Protein AF-A0A0G4NCY7-F1 (afdb_monomer)

Mean predicted aligned error: 18.64 Å

Nearest PDB structures (foldseek):
  8ro1-assembly1_D  TM=4.374E-01  e=5.650E-08  Caenorhabditis elegans

Structure (mmCIF, N/CA/C/O backbone):
data_AF-A0A0G4NCY7-F1
#
_entry.id   AF-A0A0G4NCY7-F1
#
loop_
_atom_site.group_PDB
_atom_site.id
_atom_site.type_symbol
_atom_site.label_atom_id
_atom_site.label_alt_id
_atom_site.label_comp_id
_atom_site.label_asym_id
_atom_site.label_entity_id
_atom_site.label_seq_id
_atom_site.pdbx_PDB_ins_code
_atom_site.Cartn_x
_atom_site.Cartn_y
_atom_site.Cartn_z
_atom_site.occupancy
_atom_site.B_iso_or_equiv
_atom_site.auth_seq_id
_atom_site.auth_comp_id
_atom_site.auth_asym_id
_atom_site.auth_atom_id
_atom_site.pdbx_PDB_model_num
ATOM 1 N N . ILE A 1 1 ? 15.755 -1.020 -15.394 1.00 84.94 1 ILE A N 1
ATOM 2 C CA . ILE A 1 1 ? 14.293 -1.275 -15.357 1.00 84.94 1 ILE A CA 1
ATOM 3 C C . ILE A 1 1 ? 13.673 -1.032 -16.730 1.00 84.94 1 ILE A C 1
ATOM 5 O O . ILE A 1 1 ? 13.324 -2.018 -17.354 1.00 84.94 1 ILE A O 1
ATOM 9 N N . SER A 1 2 ? 13.661 0.206 -17.251 1.00 87.94 2 SER A N 1
ATOM 10 C CA . SER A 1 2 ? 13.061 0.548 -18.562 1.00 87.94 2 SER A CA 1
ATOM 11 C C . SER A 1 2 ? 13.415 -0.425 -19.707 1.00 87.94 2 SER A C 1
ATOM 13 O O . SER A 1 2 ? 12.521 -1.043 -20.265 1.00 87.94 2 SER A O 1
ATOM 15 N N . ARG A 1 3 ? 14.706 -0.714 -19.947 1.00 93.12 3 ARG A N 1
ATOM 16 C CA . ARG A 1 3 ? 15.137 -1.706 -20.960 1.00 93.12 3 ARG A CA 1
ATOM 17 C C . ARG A 1 3 ? 14.508 -3.102 -20.807 1.00 93.12 3 ARG A C 1
ATOM 19 O O . ARG A 1 3 ? 14.164 -3.723 -21.804 1.00 93.12 3 ARG A O 1
ATOM 26 N N . LYS A 1 4 ? 14.370 -3.605 -19.573 1.00 92.00 4 LYS A N 1
ATOM 27 C CA . LYS A 1 4 ? 13.763 -4.925 -19.310 1.00 92.00 4 LYS A CA 1
ATOM 28 C C . LYS A 1 4 ? 12.248 -4.888 -19.504 1.00 92.00 4 LYS A C 1
ATOM 30 O O . LYS A 1 4 ? 11.690 -5.848 -20.013 1.00 92.00 4 LYS A O 1
ATOM 35 N N . VAL A 1 5 ? 11.615 -3.768 -19.148 1.00 88.38 5 VAL A N 1
ATOM 36 C CA . VAL A 1 5 ? 10.190 -3.536 -19.415 1.00 88.38 5 VAL A CA 1
ATOM 37 C C . VAL A 1 5 ? 9.935 -3.521 -20.920 1.00 88.38 5 VAL A C 1
ATOM 39 O O . VAL A 1 5 ? 9.034 -4.207 -21.359 1.00 88.38 5 VAL A O 1
ATOM 42 N N . SER A 1 6 ? 10.758 -2.852 -21.733 1.00 90.75 6 SER A N 1
ATOM 43 C CA . SER A 1 6 ? 10.609 -2.910 -23.196 1.00 90.75 6 SER A CA 1
ATOM 44 C C . SER A 1 6 ? 10.775 -4.332 -23.746 1.00 90.75 6 SER A C 1
ATOM 46 O O . SER A 1 6 ? 9.959 -4.774 -24.547 1.00 90.75 6 SER A O 1
ATOM 48 N N . ARG A 1 7 ? 11.781 -5.073 -23.264 1.00 92.00 7 ARG A N 1
ATOM 49 C CA . ARG A 1 7 ? 12.066 -6.447 -23.706 1.00 92.00 7 ARG A CA 1
ATOM 50 C C . ARG A 1 7 ? 10.943 -7.440 -23.386 1.00 92.00 7 ARG A C 1
ATOM 52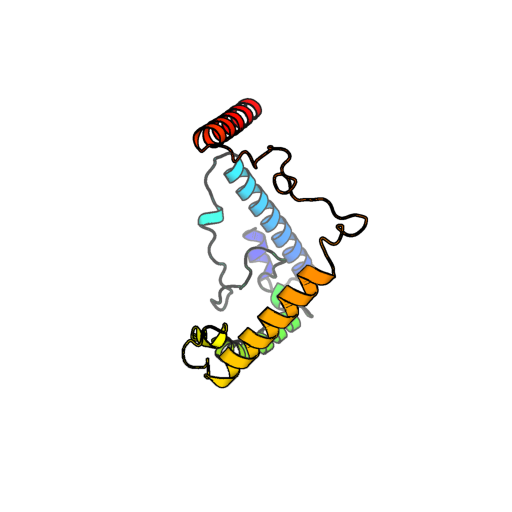 O O . ARG A 1 7 ? 10.746 -8.390 -24.130 1.00 92.00 7 ARG A O 1
ATOM 59 N N . ILE A 1 8 ? 10.188 -7.236 -22.303 1.00 91.81 8 ILE A N 1
ATOM 60 C CA . ILE A 1 8 ? 9.120 -8.170 -21.901 1.00 91.81 8 ILE A CA 1
ATOM 61 C C . ILE A 1 8 ? 7.947 -8.218 -22.895 1.00 91.81 8 ILE A C 1
ATOM 63 O O . ILE A 1 8 ? 7.130 -9.132 -22.829 1.00 91.81 8 ILE A O 1
ATOM 67 N N . HIS A 1 9 ? 7.857 -7.244 -23.807 1.00 89.31 9 HIS A N 1
ATOM 68 C CA . HIS A 1 9 ? 6.836 -7.190 -24.855 1.00 89.31 9 HIS A CA 1
ATOM 69 C C . HIS A 1 9 ? 7.226 -7.953 -26.132 1.00 89.31 9 HIS A C 1
ATOM 71 O O . HIS A 1 9 ? 6.398 -8.106 -27.026 1.00 89.31 9 HIS A O 1
ATOM 77 N N . GLU A 1 10 ? 8.464 -8.437 -26.246 1.00 91.62 10 GLU A N 1
ATOM 78 C CA . GLU A 1 10 ? 8.918 -9.194 -27.413 1.00 91.62 10 GLU A CA 1
ATOM 79 C C . GLU A 1 10 ? 8.206 -10.566 -27.491 1.00 91.62 10 GLU A C 1
ATOM 81 O O . GLU A 1 10 ? 8.186 -11.358 -26.543 1.00 91.62 10 GLU A O 1
ATOM 86 N N . THR A 1 11 ? 7.613 -10.874 -28.649 1.00 89.62 11 THR A N 1
ATOM 87 C CA . THR A 1 11 ? 6.859 -12.121 -28.895 1.00 89.62 11 THR A CA 1
ATOM 88 C C . THR A 1 11 ? 7.757 -13.349 -29.037 1.00 89.62 11 THR A C 1
ATOM 90 O O . THR A 1 11 ? 7.297 -14.473 -28.859 1.00 89.62 11 THR A O 1
ATOM 93 N N . SER A 1 12 ? 9.045 -13.143 -29.321 1.00 91.12 12 SER A N 1
ATOM 94 C CA . SER A 1 12 ? 10.046 -14.199 -29.490 1.00 91.12 12 SER A CA 1
ATOM 95 C C . SER A 1 12 ? 10.450 -14.882 -28.183 1.00 91.12 12 SER A C 1
ATOM 97 O O . SER A 1 12 ? 11.081 -15.938 -28.226 1.00 91.12 12 SER A O 1
ATOM 99 N N . LEU A 1 13 ? 10.112 -14.307 -27.023 1.00 91.19 13 LEU A N 1
ATOM 100 C CA . LEU A 1 13 ? 10.466 -14.902 -25.738 1.00 91.19 13 LEU A CA 1
ATOM 101 C C . LEU A 1 13 ? 9.550 -16.073 -25.391 1.00 91.19 13 LEU A C 1
ATOM 103 O O . LEU A 1 13 ? 8.341 -16.051 -25.628 1.00 91.19 13 LEU A O 1
ATOM 107 N N . SER A 1 14 ? 10.135 -17.082 -24.758 1.00 93.56 14 SER A N 1
ATOM 108 C CA . SER A 1 14 ? 9.382 -18.157 -24.120 1.00 93.56 14 SER A CA 1
ATOM 109 C C . SER A 1 14 ? 8.720 -17.668 -22.831 1.00 93.56 14 SER A C 1
ATOM 111 O O . SER A 1 14 ? 9.241 -16.789 -22.142 1.00 93.56 14 SER A O 1
ATOM 113 N N . ASP A 1 15 ? 7.611 -18.295 -22.452 1.00 91.94 15 ASP A N 1
ATOM 114 C CA . ASP A 1 15 ? 6.885 -18.018 -21.212 1.00 91.94 15 ASP A CA 1
ATOM 115 C C . ASP A 1 15 ? 7.777 -18.111 -19.961 1.00 91.94 15 ASP A C 1
ATOM 117 O O . ASP A 1 15 ? 7.589 -17.361 -19.005 1.00 91.94 15 ASP A O 1
ATOM 121 N N . TYR A 1 16 ? 8.780 -18.995 -19.954 1.00 93.38 16 TYR A N 1
ATOM 122 C CA . TYR A 1 16 ? 9.763 -19.074 -18.865 1.00 93.38 16 TYR A CA 1
ATOM 123 C C . TYR A 1 16 ? 10.661 -17.836 -18.803 1.00 93.38 16 TYR A C 1
ATOM 125 O O . TYR A 1 16 ? 10.839 -17.253 -17.740 1.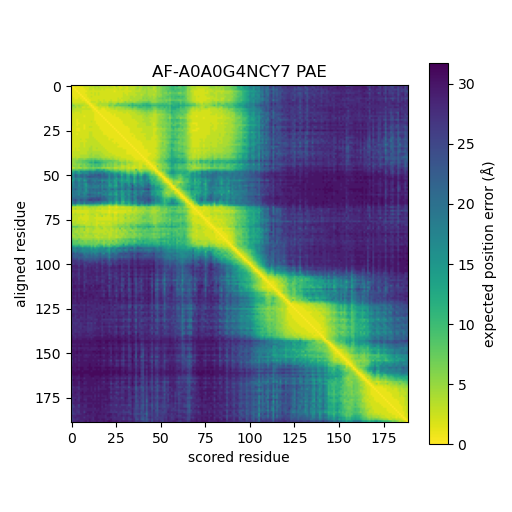00 93.38 16 TYR A O 1
ATOM 133 N N . GLN A 1 17 ? 11.151 -17.369 -19.952 1.00 94.25 17 GLN A N 1
ATOM 134 C CA . GLN A 1 17 ? 11.981 -16.164 -20.023 1.00 94.25 17 GLN A CA 1
ATOM 135 C C . GLN A 1 17 ? 11.189 -14.915 -19.621 1.00 94.25 17 GLN A C 1
ATOM 137 O O . GLN A 1 17 ? 11.731 -14.008 -18.994 1.00 94.25 17 GLN A O 1
ATOM 142 N N . VAL A 1 18 ? 9.897 -14.871 -19.960 1.00 93.94 18 VAL A N 1
ATOM 143 C CA . VAL A 1 18 ? 8.990 -13.805 -19.523 1.00 93.94 18 VAL A CA 1
ATOM 144 C C . VAL A 1 18 ? 8.818 -13.823 -17.997 1.00 93.94 18 VAL A C 1
ATOM 146 O O . VAL A 1 18 ? 8.823 -12.751 -17.391 1.00 93.94 18 VAL A O 1
ATOM 149 N N . ARG A 1 19 ? 8.724 -15.002 -17.358 1.00 92.94 19 ARG A N 1
ATOM 150 C CA . ARG A 1 19 ? 8.696 -15.124 -15.884 1.00 92.94 19 ARG A CA 1
ATOM 151 C C . ARG A 1 19 ? 9.980 -14.595 -15.250 1.00 92.94 19 ARG A C 1
ATOM 153 O O . ARG A 1 19 ? 9.899 -13.719 -14.391 1.00 92.94 19 ARG A O 1
ATOM 160 N N . ASP A 1 20 ? 11.136 -15.037 -15.737 1.00 95.06 20 ASP A N 1
ATOM 161 C CA . ASP A 1 20 ? 12.436 -14.607 -15.211 1.00 95.06 20 ASP A CA 1
ATOM 162 C C . ASP A 1 20 ? 12.623 -13.090 -15.352 1.00 95.06 20 ASP A C 1
ATOM 164 O O . ASP A 1 20 ? 12.999 -12.402 -14.402 1.00 95.06 20 ASP A O 1
ATOM 168 N N . LEU A 1 21 ? 12.283 -12.523 -16.515 1.00 94.75 21 LEU A N 1
ATOM 169 C CA . LEU A 1 21 ? 12.328 -11.074 -16.718 1.00 94.75 21 LEU A CA 1
ATOM 170 C C . LEU A 1 21 ? 11.387 -10.329 -15.769 1.00 94.75 21 LEU A C 1
ATOM 172 O O . LEU A 1 21 ? 11.738 -9.255 -15.275 1.00 94.75 21 LEU A O 1
ATOM 176 N N . ASN A 1 22 ? 10.205 -10.879 -15.494 1.00 93.38 22 ASN A N 1
ATOM 177 C CA . ASN A 1 22 ? 9.262 -10.288 -14.558 1.00 93.38 22 ASN A CA 1
ATOM 178 C C . ASN A 1 22 ? 9.807 -10.301 -13.118 1.00 93.38 22 ASN A C 1
ATOM 180 O O . ASN A 1 22 ? 9.723 -9.287 -12.418 1.00 93.38 22 ASN A O 1
ATOM 184 N N . ASP A 1 23 ? 10.431 -11.400 -12.690 1.00 93.88 23 ASP A N 1
ATOM 185 C CA . ASP A 1 23 ? 11.109 -11.510 -11.392 1.00 93.88 23 ASP A CA 1
ATOM 186 C C . ASP A 1 23 ? 12.249 -10.499 -11.259 1.00 93.88 23 ASP A C 1
ATOM 188 O O . ASP A 1 23 ? 12.356 -9.780 -10.258 1.00 93.88 23 ASP A O 1
ATOM 192 N N . GLU A 1 24 ? 13.068 -10.374 -12.300 1.00 95.06 24 GLU A N 1
ATOM 193 C CA . GLU A 1 24 ? 14.156 -9.408 -12.348 1.00 95.06 24 GLU A CA 1
ATOM 194 C C . GLU A 1 24 ? 13.656 -7.960 -12.277 1.00 95.06 24 GLU A C 1
ATOM 196 O O . GLU A 1 24 ? 14.254 -7.133 -11.581 1.00 95.06 24 GLU A O 1
ATOM 201 N N . ILE A 1 25 ? 12.564 -7.625 -12.974 1.00 91.94 25 ILE A N 1
ATOM 202 C CA . ILE A 1 25 ? 11.954 -6.291 -12.897 1.00 91.94 25 ILE A CA 1
ATOM 203 C C . ILE A 1 25 ? 11.427 -6.041 -11.480 1.00 91.94 25 ILE A C 1
ATOM 205 O O . ILE A 1 25 ? 11.697 -4.980 -10.916 1.00 91.94 25 ILE A O 1
ATOM 209 N N . ASN A 1 26 ? 10.736 -7.007 -10.866 1.00 91.12 26 ASN A N 1
ATOM 210 C CA . ASN A 1 26 ? 10.248 -6.880 -9.491 1.00 91.12 26 ASN A CA 1
ATOM 211 C C . ASN A 1 26 ? 11.385 -6.705 -8.479 1.00 91.12 26 ASN A C 1
ATOM 213 O O . ASN A 1 26 ? 11.272 -5.878 -7.571 1.00 91.12 26 ASN A O 1
ATOM 217 N N . LYS A 1 27 ? 12.494 -7.435 -8.641 1.00 94.00 27 LYS A N 1
ATOM 218 C CA . LYS A 1 27 ? 13.699 -7.263 -7.821 1.00 94.00 27 LYS A CA 1
ATOM 219 C C . LYS A 1 27 ? 14.221 -5.827 -7.911 1.00 94.00 27 LYS A C 1
ATOM 221 O O . LYS A 1 27 ? 14.330 -5.166 -6.882 1.00 94.00 27 LYS A O 1
ATOM 226 N N . LEU A 1 28 ? 14.420 -5.312 -9.125 1.00 92.81 28 LEU A N 1
ATOM 227 C CA . LEU A 1 28 ? 14.902 -3.943 -9.333 1.00 92.81 28 LEU A CA 1
ATOM 228 C C . LEU A 1 28 ? 13.920 -2.878 -8.819 1.00 92.81 28 LEU A C 1
ATOM 230 O O . LEU A 1 28 ? 14.345 -1.839 -8.323 1.00 92.81 28 LEU A O 1
ATOM 234 N N . MET A 1 29 ? 12.609 -3.112 -8.921 1.00 88.31 29 MET A N 1
ATOM 235 C CA . MET A 1 29 ? 11.594 -2.196 -8.389 1.00 88.31 29 MET A CA 1
ATOM 236 C C . MET A 1 29 ? 11.604 -2.148 -6.857 1.00 88.31 29 MET A C 1
ATOM 238 O O . MET A 1 29 ? 11.429 -1.073 -6.284 1.00 88.31 29 MET A O 1
ATOM 242 N N . ARG A 1 30 ? 11.832 -3.288 -6.190 1.00 88.44 30 ARG A N 1
ATOM 243 C CA . ARG A 1 30 ? 12.004 -3.337 -4.729 1.00 88.44 30 ARG A CA 1
ATOM 244 C C . ARG A 1 30 ? 13.275 -2.621 -4.297 1.00 88.44 30 ARG A C 1
ATOM 246 O O . ARG A 1 30 ? 13.217 -1.809 -3.383 1.00 88.44 30 ARG A O 1
ATOM 253 N N . GLU A 1 31 ? 14.389 -2.870 -4.978 1.00 93.12 31 GLU A N 1
ATOM 254 C CA . GLU A 1 31 ? 15.653 -2.177 -4.710 1.00 93.12 31 GLU A CA 1
ATOM 255 C C . GLU A 1 31 ? 15.507 -0.666 -4.913 1.00 93.12 31 GLU A C 1
ATOM 257 O O . GLU A 1 31 ? 15.864 0.096 -4.021 1.00 93.12 31 GLU A O 1
ATOM 262 N N . LYS A 1 32 ? 14.894 -0.221 -6.022 1.00 90.88 32 LYS A N 1
ATOM 263 C CA . LYS A 1 32 ? 14.580 1.198 -6.263 1.00 90.88 32 LYS A CA 1
ATOM 264 C C . LYS A 1 32 ? 13.795 1.800 -5.103 1.00 90.88 32 LYS A C 1
ATOM 266 O O . LYS A 1 32 ? 14.165 2.859 -4.618 1.00 90.88 32 LYS A O 1
ATOM 271 N N . TYR A 1 33 ? 12.745 1.122 -4.645 1.00 87.06 33 TYR A N 1
ATOM 272 C CA . TYR A 1 33 ? 11.952 1.591 -3.512 1.00 87.06 33 TYR A CA 1
ATOM 273 C C . TYR A 1 33 ? 12.788 1.705 -2.228 1.00 87.06 33 TYR A C 1
ATOM 275 O O . TYR A 1 33 ? 12.695 2.708 -1.527 1.00 87.06 33 TYR A O 1
ATOM 283 N N . MET A 1 34 ? 13.639 0.717 -1.930 1.00 89.75 34 MET A N 1
ATOM 284 C CA . MET A 1 34 ? 14.523 0.774 -0.758 1.00 89.75 34 MET A CA 1
ATOM 285 C C . MET A 1 34 ? 15.510 1.938 -0.848 1.00 89.75 34 MET A C 1
ATOM 287 O O . MET A 1 34 ? 15.708 2.649 0.135 1.00 89.75 34 MET A O 1
ATOM 291 N N . TRP A 1 35 ? 16.061 2.190 -2.036 1.00 93.12 35 TRP A N 1
ATOM 292 C CA . TRP A 1 35 ? 16.908 3.353 -2.276 1.00 93.12 35 TRP A CA 1
ATOM 293 C C . TRP A 1 35 ? 16.151 4.672 -2.105 1.00 93.12 35 TRP A C 1
ATOM 295 O O . TRP A 1 35 ? 16.667 5.584 -1.471 1.00 93.12 35 TRP A O 1
ATOM 305 N N . GLU A 1 36 ? 14.915 4.781 -2.590 1.00 89.19 36 GLU A N 1
ATOM 306 C CA . GLU A 1 36 ? 14.083 5.979 -2.403 1.00 89.19 36 GLU A CA 1
ATOM 307 C C . GLU A 1 36 ? 13.764 6.238 -0.926 1.00 89.19 36 GLU A C 1
ATOM 309 O O . GLU A 1 36 ? 13.820 7.382 -0.466 1.00 89.19 36 GLU A O 1
ATOM 314 N N . VAL A 1 37 ? 13.483 5.177 -0.164 1.00 90.44 37 VAL A N 1
ATOM 315 C CA . VAL A 1 37 ? 13.299 5.257 1.289 1.00 90.44 37 VAL A CA 1
ATOM 316 C C . VAL A 1 37 ? 14.583 5.724 1.970 1.00 90.44 37 VAL A C 1
ATOM 318 O O . VAL A 1 37 ? 14.517 6.600 2.833 1.00 90.44 37 VAL A O 1
ATOM 321 N N . GLN A 1 38 ? 15.736 5.189 1.568 1.00 94.00 38 GLN A N 1
ATOM 322 C CA . GLN A 1 38 ? 17.024 5.569 2.140 1.00 94.00 38 GLN A CA 1
ATOM 323 C C . GLN A 1 38 ? 17.370 7.029 1.841 1.00 94.00 38 GLN A C 1
ATOM 325 O O . GLN A 1 38 ? 17.759 7.757 2.749 1.00 94.00 38 GLN A O 1
ATOM 330 N N . ILE A 1 39 ? 17.165 7.490 0.604 1.00 92.56 39 ILE A N 1
ATOM 331 C CA . ILE A 1 39 ? 17.389 8.891 0.222 1.00 92.56 39 ILE A CA 1
ATOM 332 C C . ILE A 1 39 ? 16.518 9.821 1.072 1.00 92.56 39 ILE A C 1
ATOM 334 O O . ILE A 1 39 ? 17.015 10.818 1.587 1.00 92.56 39 ILE A O 1
ATOM 338 N N . ARG A 1 40 ? 15.243 9.470 1.285 1.00 91.62 40 ARG A N 1
ATOM 339 C CA . ARG A 1 40 ? 14.346 10.228 2.168 1.00 91.62 40 ARG A CA 1
ATOM 340 C C . ARG A 1 40 ? 14.846 10.245 3.616 1.00 91.62 40 ARG A C 1
ATOM 342 O O . ARG A 1 40 ? 14.792 11.289 4.256 1.00 91.62 40 ARG A O 1
ATOM 349 N N . ASN A 1 41 ? 15.307 9.108 4.139 1.00 92.38 41 ASN A N 1
ATOM 350 C CA . ASN A 1 41 ? 15.817 9.009 5.511 1.00 92.38 41 ASN A CA 1
ATOM 351 C C . ASN A 1 41 ? 17.097 9.834 5.717 1.00 92.38 41 ASN A C 1
ATOM 353 O O . ASN A 1 41 ? 17.283 10.401 6.786 1.00 92.38 41 ASN A O 1
ATOM 357 N N . LEU A 1 42 ? 17.935 9.951 4.685 1.00 95.19 42 LEU A N 1
ATOM 358 C CA . LEU A 1 42 ? 19.133 10.796 4.678 1.00 95.19 42 LEU A CA 1
ATOM 359 C C . LEU A 1 42 ? 18.823 12.293 4.461 1.00 95.19 42 LEU A C 1
ATOM 361 O O . LEU A 1 42 ? 19.741 13.084 4.270 1.00 95.19 42 LEU A O 1
ATOM 365 N N . GLY A 1 43 ? 17.546 12.697 4.465 1.00 92.00 43 GLY A N 1
ATOM 366 C CA . GLY A 1 43 ? 17.129 14.091 4.269 1.00 92.00 43 GLY A CA 1
ATOM 367 C C . GLY A 1 43 ? 17.144 14.563 2.810 1.00 92.00 43 GLY A C 1
ATOM 368 O O . GLY A 1 43 ? 17.024 15.758 2.550 1.00 92.00 43 GLY A O 1
ATOM 369 N N . GLY A 1 44 ? 17.285 13.646 1.850 1.00 91.25 44 GLY A N 1
ATOM 370 C CA . GLY A 1 44 ? 17.251 13.939 0.421 1.00 91.25 44 GLY A CA 1
ATOM 371 C C . GLY A 1 44 ? 15.833 14.099 -0.155 1.00 91.25 44 GLY A C 1
ATOM 372 O O . GLY A 1 44 ? 14.829 13.948 0.549 1.00 91.25 44 GLY A O 1
ATOM 373 N N . PRO A 1 45 ? 15.720 14.389 -1.466 1.00 89.81 45 PRO A N 1
ATOM 374 C CA . PRO A 1 45 ? 14.438 14.574 -2.142 1.00 89.81 45 PRO A CA 1
ATOM 375 C C . PRO A 1 45 ? 13.514 13.352 -2.035 1.00 89.81 45 PRO A C 1
ATOM 377 O O . PRO A 1 45 ? 13.934 12.206 -2.198 1.00 89.81 45 PRO A O 1
ATOM 380 N N . ASN A 1 46 ? 12.219 13.594 -1.811 1.00 85.06 46 ASN A N 1
ATOM 381 C CA . ASN A 1 46 ? 11.224 12.528 -1.701 1.00 85.06 46 ASN A CA 1
ATOM 382 C C . ASN A 1 46 ? 10.674 12.117 -3.080 1.00 85.06 46 ASN A C 1
ATOM 384 O O . ASN A 1 46 ? 9.656 12.639 -3.541 1.00 85.06 46 ASN A O 1
ATOM 388 N N . TYR A 1 47 ? 11.315 11.125 -3.700 1.00 81.31 47 TYR A N 1
ATOM 389 C CA . TYR A 1 47 ? 10.888 10.541 -4.978 1.00 81.31 47 TYR A CA 1
ATOM 390 C C . TYR A 1 47 ? 9.609 9.690 -4.890 1.00 81.31 47 TYR A C 1
ATOM 392 O O . TYR A 1 47 ? 8.980 9.426 -5.912 1.00 81.31 47 TYR A O 1
ATOM 400 N N . MET A 1 48 ? 9.164 9.311 -3.685 1.00 74.19 48 MET A N 1
ATOM 401 C CA . MET A 1 48 ? 7.919 8.554 -3.504 1.00 74.19 48 MET A CA 1
ATOM 402 C C . MET A 1 48 ? 6.667 9.428 -3.651 1.00 74.19 48 MET A C 1
ATOM 404 O O . MET A 1 48 ? 5.614 8.932 -4.043 1.00 74.19 48 MET A O 1
ATOM 408 N N . ARG A 1 49 ? 6.767 10.732 -3.353 1.00 65.31 49 ARG A N 1
ATOM 409 C CA . ARG A 1 49 ? 5.626 11.667 -3.380 1.00 65.31 49 ARG A CA 1
ATOM 410 C C . ARG A 1 49 ? 5.123 11.956 -4.799 1.00 65.31 49 ARG A C 1
ATOM 412 O O . ARG A 1 49 ? 3.952 12.269 -4.970 1.00 65.31 49 ARG A O 1
ATOM 419 N N . GLY A 1 50 ? 5.999 11.840 -5.798 1.00 59.62 50 GLY A N 1
ATOM 420 C CA . GLY A 1 50 ? 5.675 12.016 -7.217 1.00 59.62 50 GLY A CA 1
ATOM 421 C C . GLY A 1 50 ? 5.459 10.707 -7.977 1.00 59.62 50 GLY A C 1
ATOM 422 O O . GLY A 1 50 ? 5.373 10.734 -9.200 1.00 59.62 50 GLY A O 1
ATOM 423 N N . GLY A 1 51 ? 5.418 9.562 -7.285 1.00 57.47 51 GLY A N 1
ATOM 424 C CA . GLY A 1 51 ? 5.229 8.262 -7.917 1.00 57.47 51 GLY A CA 1
ATOM 425 C C . GLY A 1 51 ? 3.880 8.197 -8.624 1.00 57.47 51 GLY A C 1
ATOM 426 O O . GLY A 1 51 ? 2.849 8.028 -7.977 1.00 57.47 51 GLY A O 1
ATOM 427 N N . THR A 1 52 ? 3.903 8.339 -9.950 1.00 52.75 52 THR A N 1
ATOM 428 C CA . THR A 1 52 ? 2.766 8.158 -10.851 1.00 52.75 52 THR A CA 1
ATOM 429 C C . THR A 1 52 ? 1.983 6.925 -10.424 1.00 52.75 52 THR A C 1
ATOM 431 O O . THR A 1 52 ? 2.541 5.824 -10.395 1.00 52.75 52 THR A O 1
ATOM 434 N N . LYS A 1 53 ? 0.696 7.099 -10.091 1.00 55.19 53 LYS A N 1
ATOM 435 C CA . LYS A 1 53 ? -0.253 5.986 -10.029 1.00 55.19 53 LYS A CA 1
ATOM 436 C C . LYS A 1 53 ? -0.066 5.202 -11.324 1.00 55.19 53 LYS A C 1
ATOM 438 O O . LYS A 1 53 ? -0.320 5.744 -12.393 1.00 55.19 53 LYS A O 1
ATOM 443 N N . MET A 1 54 ? 0.510 4.004 -11.262 1.00 53.38 54 MET A N 1
ATOM 444 C CA . MET A 1 54 ? 0.788 3.270 -12.491 1.00 53.38 54 MET A CA 1
ATOM 445 C C . MET A 1 54 ? -0.548 2.771 -13.026 1.00 53.38 54 MET A C 1
ATOM 447 O O . MET A 1 54 ? -1.207 1.934 -12.406 1.00 53.38 54 MET A O 1
ATOM 451 N N . TYR A 1 55 ? -0.964 3.373 -14.132 1.00 49.12 55 TYR A N 1
ATOM 452 C CA . TYR A 1 55 ? -2.132 2.965 -14.886 1.00 49.12 55 TYR A CA 1
ATOM 453 C C . TYR A 1 55 ? -1.746 1.761 -15.745 1.00 49.12 55 TYR A C 1
ATOM 455 O O . TYR A 1 55 ? -0.656 1.720 -16.320 1.00 49.12 55 TYR A O 1
ATOM 463 N N . ASP A 1 56 ? -2.625 0.768 -15.805 1.00 56.41 56 ASP A N 1
ATOM 464 C CA . ASP A 1 56 ? -2.506 -0.329 -16.760 1.00 56.41 56 ASP A CA 1
ATOM 465 C C . ASP A 1 56 ? -2.550 0.188 -18.211 1.00 56.41 56 ASP A C 1
ATOM 467 O O . ASP A 1 56 ? -2.969 1.312 -18.471 1.00 56.41 56 ASP A O 1
ATOM 471 N N . GLU A 1 57 ? -2.198 -0.663 -19.178 1.00 49.81 57 GLU A N 1
ATOM 472 C CA . GLU A 1 57 ? -2.353 -0.405 -20.625 1.00 49.81 57 GLU A CA 1
ATOM 473 C C . GLU A 1 57 ? -3.809 -0.073 -21.020 1.00 49.81 57 GLU A C 1
ATOM 475 O O . GLU A 1 57 ? -4.057 0.619 -22.000 1.00 49.81 57 GLU A O 1
ATOM 480 N N . ALA A 1 58 ? -4.776 -0.476 -20.187 1.00 48.91 58 ALA A N 1
ATOM 481 C CA . ALA A 1 58 ? -6.189 -0.102 -20.286 1.00 48.91 58 ALA A CA 1
ATOM 482 C C . ALA A 1 58 ? -6.561 1.187 -19.512 1.00 48.91 58 ALA A C 1
ATOM 484 O O . ALA A 1 58 ? -7.741 1.449 -19.283 1.00 48.91 58 ALA A O 1
ATOM 485 N N . GLY A 1 59 ? -5.584 1.959 -19.025 1.00 48.41 59 GLY A N 1
ATOM 486 C CA . GLY A 1 59 ? -5.798 3.215 -18.297 1.00 48.41 59 GLY A CA 1
ATOM 487 C C . GLY A 1 59 ? -6.424 3.061 -16.906 1.00 48.41 59 GLY A C 1
ATOM 488 O O . GLY A 1 59 ? -6.875 4.044 -16.324 1.00 48.41 59 GLY A O 1
ATOM 489 N N . ARG A 1 60 ? -6.486 1.843 -16.353 1.00 56.09 60 ARG A N 1
ATOM 490 C CA . ARG A 1 60 ? -7.069 1.578 -15.029 1.00 56.09 60 ARG A CA 1
ATOM 491 C C . ARG A 1 60 ? -5.992 1.681 -13.952 1.00 56.09 60 ARG A C 1
ATOM 493 O O . ARG A 1 60 ? -4.936 1.069 -14.082 1.00 56.09 60 ARG A O 1
ATOM 500 N N . GLU A 1 61 ? -6.261 2.443 -12.892 1.00 49.56 61 GLU A N 1
ATOM 501 C CA . GLU A 1 61 ? -5.400 2.476 -11.703 1.00 49.56 61 GLU A CA 1
ATOM 502 C C . GLU A 1 61 ? -5.293 1.057 -11.132 1.00 49.56 61 GLU A C 1
ATOM 504 O O . GLU A 1 61 ? -6.320 0.464 -10.799 1.00 49.56 61 GLU A O 1
ATOM 509 N N . ILE A 1 62 ? -4.077 0.506 -11.028 1.00 53.56 62 ILE A N 1
ATOM 510 C CA . ILE A 1 62 ? -3.859 -0.785 -10.362 1.00 53.56 62 ILE A CA 1
ATOM 511 C C . ILE A 1 62 ? -4.155 -0.588 -8.864 1.00 53.56 62 ILE A C 1
ATOM 513 O O . ILE A 1 62 ? -3.381 0.096 -8.177 1.00 53.56 62 ILE A O 1
ATOM 517 N N . PRO A 1 63 ? -5.241 -1.167 -8.317 1.00 44.59 63 PRO A N 1
ATOM 518 C CA . PRO A 1 63 ? -5.538 -1.055 -6.896 1.00 44.59 63 PRO A CA 1
ATOM 519 C C . PRO A 1 63 ? -4.457 -1.805 -6.107 1.00 44.59 63 PRO A C 1
ATOM 521 O O . PRO A 1 63 ? -4.111 -2.933 -6.446 1.00 44.59 63 PRO A O 1
ATOM 524 N N . GLY A 1 64 ? -3.898 -1.187 -5.062 1.00 50.75 64 GLY A N 1
ATOM 525 C CA . GLY A 1 64 ? -2.865 -1.819 -4.225 1.00 50.75 64 GLY A CA 1
ATOM 526 C C . GLY A 1 64 ? -1.415 -1.601 -4.681 1.00 50.75 64 GLY A C 1
ATOM 527 O O . GLY A 1 64 ? -0.519 -2.321 -4.239 1.00 50.75 64 GLY A O 1
ATOM 528 N N . GLY A 1 65 ? -1.155 -0.582 -5.511 1.00 48.69 65 GLY A N 1
ATOM 529 C CA . GLY A 1 65 ? 0.140 -0.267 -6.141 1.00 48.69 65 GLY A CA 1
ATOM 530 C C . GLY A 1 65 ? 1.390 -0.126 -5.247 1.00 48.69 65 GLY A C 1
ATOM 531 O O . GLY A 1 65 ? 2.475 0.115 -5.775 1.00 48.69 65 GLY A O 1
ATOM 532 N N . GLY A 1 66 ? 1.307 -0.321 -3.931 1.00 54.12 66 GLY A N 1
ATOM 533 C CA . GLY A 1 66 ? 2.444 -0.208 -3.015 1.00 54.12 66 GLY A CA 1
ATOM 534 C C . GLY A 1 66 ? 3.121 -1.518 -2.602 1.00 54.12 66 GLY A C 1
ATOM 535 O O . GLY A 1 66 ? 4.290 -1.478 -2.225 1.00 54.12 66 GLY A O 1
ATOM 536 N N . LYS A 1 67 ? 2.437 -2.671 -2.624 1.00 54.47 67 LYS A N 1
ATOM 537 C CA . LYS A 1 67 ? 2.880 -3.802 -1.785 1.00 54.47 67 LYS A CA 1
ATOM 538 C C . LYS A 1 67 ? 2.512 -5.164 -2.380 1.00 54.47 67 LYS A C 1
ATOM 540 O O . LYS A 1 67 ? 1.583 -5.819 -1.935 1.00 54.47 67 LYS A O 1
ATOM 545 N N . GLY A 1 68 ? 3.236 -5.587 -3.412 1.00 70.19 68 GLY A N 1
ATOM 546 C CA . GLY A 1 68 ? 3.024 -6.904 -4.006 1.00 70.19 68 GLY A CA 1
ATOM 547 C C . GLY A 1 68 ? 3.933 -7.186 -5.192 1.00 70.19 68 GLY A C 1
ATOM 548 O O . GLY A 1 68 ? 4.572 -6.282 -5.737 1.00 70.19 68 GLY A O 1
ATOM 549 N N . TYR A 1 69 ? 3.986 -8.460 -5.565 1.00 82.38 69 TYR A N 1
ATOM 550 C CA . TYR A 1 69 ? 4.582 -8.909 -6.815 1.00 82.38 69 TYR A CA 1
ATOM 551 C C . TYR A 1 69 ? 3.741 -8.396 -7.992 1.00 82.38 69 TYR A C 1
ATOM 553 O O . TYR A 1 69 ? 2.514 -8.467 -7.950 1.00 82.38 69 TYR A O 1
ATOM 561 N N . ARG A 1 70 ? 4.383 -7.836 -9.021 1.00 84.31 70 ARG A N 1
ATOM 562 C CA . ARG A 1 70 ? 3.697 -7.224 -10.168 1.00 84.31 70 ARG A CA 1
ATOM 563 C C . ARG A 1 70 ? 3.983 -8.010 -11.442 1.00 84.31 70 ARG A C 1
ATOM 565 O O . ARG A 1 70 ? 5.080 -8.526 -11.612 1.00 84.31 70 ARG A O 1
ATOM 572 N N . TYR A 1 71 ? 3.015 -8.071 -12.348 1.00 88.06 71 TYR A N 1
ATOM 573 C CA . TYR A 1 71 ? 3.183 -8.686 -13.665 1.00 88.06 71 TYR A CA 1
ATOM 574 C C . TYR A 1 71 ? 3.213 -7.585 -14.729 1.00 88.06 71 TYR A C 1
ATOM 576 O O . TYR A 1 71 ? 2.255 -6.817 -14.846 1.00 88.06 71 TYR A O 1
ATOM 584 N N . PHE A 1 72 ? 4.319 -7.471 -15.466 1.00 86.81 72 PHE A N 1
ATOM 585 C CA . PHE A 1 72 ? 4.542 -6.431 -16.477 1.00 86.81 72 PHE A CA 1
ATOM 586 C C . PHE A 1 72 ? 4.346 -6.974 -17.899 1.00 86.81 72 PHE A C 1
ATOM 588 O O . PHE A 1 72 ? 4.796 -8.074 -18.211 1.00 86.81 72 PHE A O 1
ATOM 595 N N . GLY A 1 73 ? 3.695 -6.193 -18.770 1.00 87.94 73 GLY A N 1
ATOM 596 C CA . GLY A 1 73 ? 3.481 -6.543 -20.181 1.00 87.94 73 GLY A CA 1
ATOM 597 C C . GLY A 1 73 ? 2.952 -7.968 -20.372 1.00 87.94 73 GLY A C 1
ATOM 598 O O . GLY A 1 73 ? 1.984 -8.369 -19.720 1.00 87.94 73 GLY A O 1
ATOM 599 N N . ARG A 1 74 ? 3.647 -8.755 -21.206 1.00 89.94 74 ARG A N 1
ATOM 600 C CA . ARG A 1 74 ? 3.290 -10.146 -21.530 1.00 89.94 74 ARG A CA 1
ATOM 601 C C . ARG A 1 74 ? 3.291 -11.091 -20.324 1.00 89.94 74 ARG A C 1
ATOM 603 O O . ARG A 1 74 ? 2.642 -12.130 -20.368 1.00 89.94 74 ARG A O 1
ATOM 610 N N . ALA A 1 75 ? 3.925 -10.732 -19.205 1.00 89.12 75 ALA A N 1
ATOM 611 C CA . ALA A 1 75 ? 3.852 -11.549 -17.992 1.00 89.12 75 ALA A CA 1
ATOM 612 C C . ALA A 1 75 ? 2.417 -11.697 -17.452 1.00 89.12 75 ALA A C 1
ATOM 614 O O . ALA A 1 75 ? 2.140 -12.641 -16.717 1.00 89.12 75 ALA A O 1
ATOM 615 N N . LYS A 1 76 ? 1.493 -10.802 -17.828 1.00 87.19 76 LYS A N 1
ATOM 616 C CA . LYS A 1 76 ? 0.061 -10.924 -17.507 1.00 87.19 76 LYS A CA 1
ATOM 617 C C . LYS A 1 76 ? -0.664 -11.987 -18.339 1.00 87.19 76 LYS A C 1
ATOM 619 O O . LYS A 1 76 ? -1.709 -12.465 -17.914 1.00 87.19 76 LYS A O 1
ATOM 624 N N . GLU A 1 77 ? -0.130 -12.343 -19.505 1.00 87.38 77 GLU A N 1
ATOM 625 C CA . GLU A 1 77 ? -0.727 -13.315 -20.432 1.00 87.38 77 GLU A CA 1
ATOM 626 C C . GLU A 1 77 ? -0.281 -14.751 -20.152 1.00 87.38 77 GLU A C 1
ATOM 628 O O . GLU A 1 77 ? -0.785 -15.687 -20.772 1.00 87.38 77 GLU A O 1
ATOM 633 N N . LEU A 1 78 ? 0.651 -14.933 -19.212 1.00 88.88 78 LEU A N 1
ATOM 634 C CA . LEU A 1 78 ? 1.146 -16.246 -18.835 1.00 88.88 78 LEU A CA 1
ATOM 635 C C . LEU A 1 78 ? 0.004 -17.147 -18.331 1.00 88.88 78 LEU A C 1
ATOM 637 O O . LEU A 1 78 ? -0.858 -16.676 -17.574 1.00 88.88 78 LEU A O 1
ATOM 641 N N . PRO A 1 79 ? 0.033 -18.453 -18.664 1.00 88.50 79 PRO A N 1
ATOM 642 C CA . PRO A 1 79 ? -0.912 -19.427 -18.121 1.00 88.50 79 PRO A CA 1
ATOM 643 C C . PRO A 1 79 ? -0.932 -19.381 -16.583 1.00 88.50 79 PRO A C 1
ATOM 645 O O . PRO A 1 79 ? 0.123 -19.269 -15.948 1.00 88.50 79 PRO A O 1
ATOM 648 N N . GLY A 1 80 ? -2.127 -19.411 -15.987 1.00 82.94 80 GLY A N 1
ATOM 649 C CA . GLY A 1 80 ? -2.367 -19.246 -14.545 1.00 82.94 80 GLY A CA 1
ATOM 650 C C . GLY A 1 80 ? -2.423 -17.787 -14.069 1.00 82.94 80 GLY A C 1
ATOM 651 O O . GLY A 1 80 ? -3.337 -17.410 -13.343 1.00 82.94 80 GLY A O 1
ATOM 652 N N . VAL A 1 81 ? -1.511 -16.919 -14.520 1.00 83.06 81 VAL A N 1
ATOM 653 C CA . VAL A 1 81 ? -1.563 -15.479 -14.186 1.00 83.06 81 VAL A CA 1
ATOM 654 C C . VAL A 1 81 ? -2.752 -14.816 -14.877 1.00 83.06 81 VAL A C 1
ATOM 656 O O . VAL A 1 81 ? -3.491 -14.054 -14.254 1.00 83.06 81 VAL A O 1
ATOM 659 N N . LYS A 1 82 ? -2.972 -15.155 -16.150 1.00 86.69 82 LYS A N 1
ATOM 660 C CA . LYS A 1 82 ? -4.112 -14.682 -16.935 1.00 86.69 82 LYS A CA 1
ATOM 661 C C . LYS A 1 82 ? -5.448 -15.036 -16.272 1.00 86.69 82 LYS A C 1
ATOM 663 O O . LYS A 1 82 ? -6.292 -14.160 -16.112 1.00 86.69 82 LYS A O 1
ATOM 668 N N . GLU A 1 83 ? -5.591 -16.276 -15.810 1.00 85.69 83 GLU A N 1
ATOM 669 C CA . GLU A 1 83 ? -6.792 -16.764 -15.117 1.00 85.69 83 GLU A CA 1
ATOM 670 C C . GLU A 1 83 ? -7.039 -16.009 -13.805 1.00 85.69 83 GLU A C 1
ATOM 672 O O . GLU A 1 83 ? -8.168 -15.610 -13.536 1.00 85.69 83 GLU A O 1
ATOM 677 N N . LEU A 1 84 ? -5.988 -15.721 -13.025 1.00 82.06 84 LEU A N 1
ATOM 678 C CA . LEU A 1 84 ? -6.101 -14.912 -11.805 1.00 82.06 84 LEU A CA 1
ATOM 679 C C . LEU A 1 84 ? -6.614 -13.497 -12.097 1.00 82.06 84 LEU A C 1
ATOM 681 O O . LEU A 1 84 ? -7.468 -12.984 -11.374 1.00 82.06 84 LEU A O 1
ATOM 685 N N . PHE A 1 85 ? -6.117 -12.858 -13.160 1.00 79.31 85 PHE A N 1
ATOM 686 C CA . PHE A 1 85 ? -6.589 -11.529 -13.551 1.00 79.31 85 PHE A CA 1
ATOM 687 C C . PHE A 1 85 ? -8.010 -11.551 -14.118 1.00 79.31 85 PHE A C 1
ATOM 689 O O . PHE A 1 85 ? -8.759 -10.602 -13.889 1.00 79.31 85 PHE A O 1
ATOM 696 N N . GLU A 1 86 ? -8.391 -12.588 -14.857 1.00 82.44 86 GLU A N 1
ATOM 697 C CA . GLU A 1 86 ? -9.749 -12.755 -15.381 1.00 82.44 86 GLU A CA 1
ATOM 698 C C . GLU A 1 86 ? -10.754 -13.035 -14.255 1.00 82.44 86 GLU A C 1
ATOM 700 O O . GLU A 1 86 ? -11.770 -12.343 -14.172 1.00 82.44 86 GLU A O 1
ATOM 705 N N . ALA A 1 87 ? -10.421 -13.929 -13.320 1.00 79.44 87 ALA A N 1
ATOM 706 C CA . ALA A 1 87 ? -11.218 -14.209 -12.126 1.00 79.44 87 ALA A CA 1
ATOM 707 C C . ALA A 1 87 ? -11.354 -12.977 -11.212 1.00 79.44 87 ALA A C 1
ATOM 709 O O . ALA A 1 87 ? -12.433 -12.674 -10.705 1.00 79.44 87 ALA A O 1
ATOM 710 N N . ALA A 1 88 ? -10.285 -12.194 -11.040 1.00 73.88 88 ALA A N 1
ATOM 711 C CA . ALA A 1 88 ? -10.361 -10.937 -10.296 1.00 73.88 88 ALA A CA 1
ATOM 712 C C . ALA A 1 88 ? -11.245 -9.889 -10.999 1.00 73.88 88 ALA A C 1
ATOM 714 O O . ALA A 1 88 ? -11.900 -9.085 -10.333 1.00 73.88 88 ALA A O 1
ATOM 715 N N . ARG A 1 89 ? -11.291 -9.873 -12.340 1.00 74.12 89 ARG A N 1
ATOM 716 C CA . ARG A 1 89 ? -12.195 -8.985 -13.093 1.00 74.12 89 ARG A CA 1
ATOM 717 C C . ARG A 1 89 ? -13.655 -9.404 -12.959 1.00 74.12 89 ARG A C 1
ATOM 719 O O . ARG A 1 89 ? -14.499 -8.513 -12.882 1.00 74.12 89 ARG A O 1
ATOM 726 N N . SER A 1 90 ? -13.954 -10.704 -12.936 1.00 71.75 90 SER A N 1
ATOM 727 C CA . SER A 1 90 ? -15.325 -11.184 -12.731 1.00 71.75 90 SER A CA 1
ATOM 728 C C . SER A 1 90 ? -15.812 -10.871 -11.315 1.00 71.75 90 SER A C 1
ATOM 730 O O . SER A 1 90 ? -16.859 -10.246 -11.170 1.00 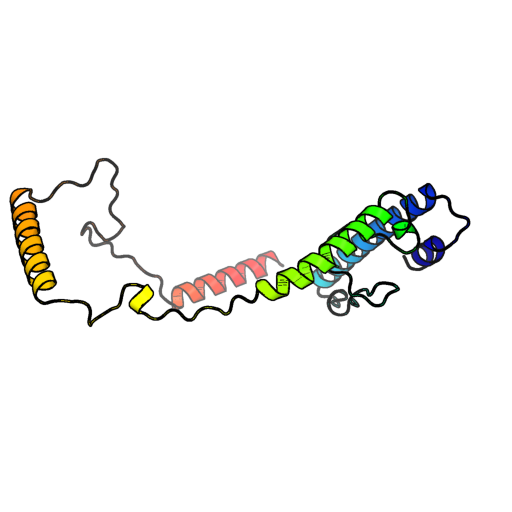71.75 90 SER A O 1
ATOM 732 N N . LEU A 1 91 ? -15.000 -11.162 -10.292 1.00 65.31 91 LEU A N 1
ATOM 733 C CA . LEU A 1 91 ? -15.312 -10.851 -8.890 1.00 65.31 91 LEU A CA 1
ATOM 734 C C . LEU A 1 91 ? -15.431 -9.340 -8.641 1.00 65.31 91 LEU A C 1
ATOM 736 O O . LEU A 1 91 ? -16.369 -8.876 -8.004 1.00 65.31 91 LEU A O 1
ATOM 740 N N . GLY A 1 92 ? -14.536 -8.532 -9.218 1.00 60.50 92 GLY A N 1
ATOM 741 C CA . GLY A 1 92 ? -14.571 -7.077 -9.060 1.00 60.50 92 GLY A CA 1
ATOM 742 C C . GLY A 1 92 ? -15.794 -6.395 -9.689 1.00 60.50 92 GLY A C 1
ATOM 743 O O . GLY A 1 92 ? -16.122 -5.270 -9.304 1.00 60.50 92 GLY A O 1
ATOM 744 N N . ASN A 1 93 ? -16.469 -7.031 -10.651 1.00 58.75 93 ASN A N 1
ATOM 745 C CA . ASN A 1 93 ? -17.744 -6.541 -11.183 1.00 58.75 93 ASN A CA 1
ATOM 746 C C . ASN A 1 93 ? -18.910 -6.868 -10.237 1.00 58.75 93 ASN A C 1
ATOM 748 O O . ASN A 1 93 ? -19.775 -6.013 -10.039 1.00 58.75 93 ASN A O 1
ATOM 752 N N . GLU A 1 94 ? -18.900 -8.043 -9.605 1.00 55.44 94 GLU A N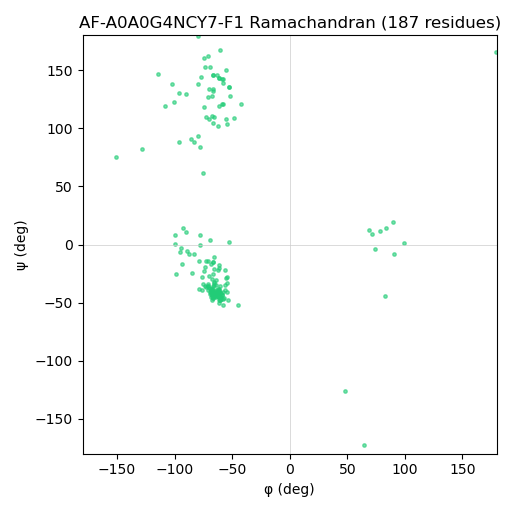 1
ATOM 753 C CA . GLU A 1 94 ? -19.878 -8.418 -8.576 1.00 55.44 94 GLU A CA 1
ATOM 754 C C . GLU A 1 94 ? -19.717 -7.562 -7.311 1.00 55.44 94 GLU A C 1
ATOM 756 O O . GLU A 1 94 ? -20.695 -7.011 -6.807 1.00 55.44 94 GLU A O 1
ATOM 761 N N . ASP A 1 95 ? -18.481 -7.317 -6.872 1.00 52.84 95 ASP A N 1
ATOM 762 C CA . ASP A 1 95 ? -18.178 -6.472 -5.713 1.00 52.84 95 ASP A CA 1
ATOM 763 C C . ASP A 1 95 ? -18.519 -4.997 -5.940 1.00 52.84 95 ASP A C 1
ATOM 765 O O . ASP A 1 95 ? -18.860 -4.288 -4.997 1.00 52.84 95 ASP A O 1
ATOM 769 N N . LYS A 1 96 ? -18.454 -4.488 -7.177 1.00 53.19 96 LYS A N 1
ATOM 770 C CA . LYS A 1 96 ? -18.921 -3.124 -7.487 1.00 53.19 96 LYS A CA 1
ATOM 771 C C . LYS A 1 96 ? -20.443 -3.013 -7.434 1.00 53.19 96 LYS A C 1
ATOM 773 O O . LYS A 1 96 ? -20.944 -1.978 -7.000 1.00 53.19 96 LYS A O 1
ATOM 778 N N . ALA A 1 97 ? -21.163 -4.067 -7.815 1.00 53.53 97 ALA A N 1
ATOM 779 C CA . ALA A 1 97 ? -22.609 -4.150 -7.622 1.00 53.53 97 ALA A CA 1
ATOM 780 C C . ALA A 1 97 ? -22.972 -4.322 -6.131 1.00 53.53 97 ALA A C 1
ATOM 782 O O . ALA A 1 97 ? -23.938 -3.724 -5.657 1.00 53.53 97 ALA A O 1
ATOM 783 N N . ALA A 1 98 ? -22.159 -5.057 -5.361 1.00 53.38 98 ALA A N 1
ATOM 784 C CA . ALA A 1 98 ? -22.338 -5.254 -3.922 1.00 53.38 98 ALA A CA 1
ATOM 785 C C . ALA A 1 98 ? -21.932 -4.030 -3.077 1.00 53.38 98 ALA A C 1
ATOM 787 O O . ALA A 1 98 ? -22.604 -3.721 -2.097 1.00 53.38 98 ALA A O 1
ATOM 788 N N . LYS A 1 99 ? -20.913 -3.258 -3.475 1.00 50.28 99 LYS A N 1
ATOM 789 C CA . LYS A 1 99 ? -20.513 -2.001 -2.807 1.00 50.28 99 LYS A CA 1
ATOM 790 C C . LYS A 1 99 ? -21.537 -0.877 -2.953 1.00 50.28 99 LYS A C 1
ATOM 792 O O . LYS A 1 99 ? -21.531 0.049 -2.147 1.00 50.28 99 LYS A O 1
ATOM 797 N N . GLY A 1 100 ? -22.474 -0.989 -3.897 1.00 51.34 100 GLY A N 1
ATOM 798 C CA . GLY A 1 100 ? -23.697 -0.183 -3.893 1.00 51.34 100 GLY A CA 1
ATOM 799 C C . GLY A 1 100 ? -24.589 -0.432 -2.664 1.00 51.34 100 GLY A C 1
ATOM 800 O O . GLY A 1 100 ? -25.358 0.447 -2.295 1.00 51.34 100 GLY A O 1
ATOM 801 N N . ARG A 1 101 ? -24.460 -1.590 -1.993 1.00 52.12 101 ARG A N 1
ATOM 802 C CA . ARG A 1 101 ? -25.181 -1.940 -0.752 1.00 52.12 101 ARG A CA 1
ATOM 803 C C . ARG A 1 101 ? -24.412 -1.622 0.534 1.00 52.12 101 ARG A C 1
ATOM 805 O O . ARG A 1 101 ? -25.024 -1.582 1.596 1.00 52.12 101 ARG A O 1
ATOM 812 N N . GLU A 1 102 ? -23.098 -1.406 0.463 1.00 51.28 102 GLU A N 1
ATOM 813 C CA . GLU A 1 102 ? -22.257 -1.116 1.639 1.00 51.28 102 GLU A CA 1
ATOM 814 C C . GLU A 1 102 ? -22.278 0.369 2.041 1.00 51.28 102 GLU A C 1
ATOM 816 O O . GLU A 1 102 ? -21.871 0.729 3.142 1.00 51.28 102 GLU A O 1
ATOM 821 N N . GLN A 1 103 ? -22.884 1.231 1.219 1.00 55.78 103 GLN A N 1
ATOM 822 C CA . GLN A 1 103 ? -23.452 2.488 1.704 1.00 55.78 103 GLN A CA 1
ATOM 823 C C . GLN A 1 103 ? -24.762 2.203 2.446 1.00 55.78 103 GLN A C 1
ATOM 825 O O . GLN A 1 103 ? -25.830 2.673 2.059 1.00 55.78 103 GLN A O 1
ATOM 830 N N . ARG A 1 104 ? -24.700 1.423 3.531 1.00 56.69 104 ARG A N 1
ATOM 831 C CA . ARG A 1 104 ? -25.739 1.560 4.548 1.00 56.69 104 ARG A CA 1
ATOM 832 C C . ARG A 1 104 ? -25.606 3.001 5.040 1.00 56.69 104 ARG A C 1
ATOM 834 O O . ARG A 1 104 ? -24.512 3.358 5.490 1.00 56.69 104 ARG A O 1
ATOM 841 N N . PRO A 1 105 ? -26.634 3.857 4.901 1.00 59.31 105 PRO A N 1
ATOM 842 C CA . PRO A 1 105 ? -26.574 5.165 5.528 1.00 59.31 105 PRO A CA 1
ATOM 843 C C . PRO A 1 105 ? -26.249 4.913 6.996 1.00 59.31 105 PRO A C 1
ATOM 845 O O . PRO A 1 105 ? -26.778 3.968 7.586 1.00 59.31 105 PRO A O 1
ATOM 848 N N . ARG A 1 106 ? -25.323 5.689 7.566 1.00 63.19 106 ARG A N 1
ATOM 849 C CA . ARG A 1 106 ? -25.153 5.712 9.018 1.00 63.19 106 ARG A CA 1
ATOM 850 C C . ARG A 1 106 ? -26.535 6.031 9.564 1.00 63.19 106 ARG A C 1
ATOM 852 O O . ARG A 1 106 ? -27.009 7.147 9.376 1.00 63.19 106 ARG A O 1
ATOM 859 N N . VAL A 1 107 ? -27.224 5.020 10.083 1.00 71.44 107 VAL A N 1
ATOM 860 C CA . VAL A 1 107 ? -28.551 5.209 10.645 1.00 71.44 107 VAL A CA 1
ATOM 861 C C . VAL A 1 107 ? -28.295 6.084 11.854 1.00 71.44 107 VAL A C 1
ATOM 863 O O . VAL A 1 107 ? -27.602 5.669 12.780 1.00 71.44 107 VAL A O 1
ATOM 866 N N . TYR A 1 108 ? -28.724 7.337 11.773 1.00 68.62 108 TYR A N 1
ATOM 867 C CA . TYR A 1 108 ? -28.758 8.199 12.936 1.00 68.62 108 TYR A CA 1
ATOM 868 C C . TYR A 1 108 ? -29.806 7.575 13.839 1.00 68.62 108 TYR A C 1
ATOM 870 O O . TYR A 1 108 ? -30.984 7.560 13.496 1.00 68.62 108 TYR A O 1
ATOM 878 N N . VAL A 1 109 ? -29.333 6.916 14.891 1.00 79.50 109 VAL A N 1
ATOM 879 C CA . VAL A 1 109 ? -30.209 6.306 15.875 1.00 79.50 109 VAL A CA 1
ATOM 880 C C . VAL A 1 109 ? -30.358 7.292 17.017 1.00 79.50 109 VAL A C 1
ATOM 882 O O . VAL A 1 109 ? -29.358 7.835 17.495 1.00 79.50 109 VAL A O 1
ATOM 885 N N . ASP A 1 110 ? -31.602 7.543 17.401 1.00 79.06 110 ASP A N 1
ATOM 886 C CA . ASP A 1 110 ? -31.937 8.527 18.421 1.00 79.06 110 ASP A CA 1
ATOM 887 C C . ASP A 1 110 ? -31.505 8.054 19.814 1.00 79.06 110 ASP A C 1
ATOM 889 O O . ASP A 1 110 ? -31.257 6.867 20.042 1.00 79.06 110 ASP A O 1
ATOM 893 N N . ALA A 1 111 ? -31.413 8.990 20.763 1.00 80.12 111 ALA A N 1
ATOM 894 C CA . ALA A 1 111 ? -30.969 8.721 22.135 1.00 80.12 111 ALA A CA 1
ATOM 895 C C . ALA A 1 111 ? -31.788 7.614 22.833 1.00 80.12 111 ALA A C 1
ATOM 897 O O . ALA A 1 111 ? -31.234 6.856 23.630 1.00 80.12 111 ALA A O 1
ATOM 898 N N . ALA A 1 112 ? -33.057 7.449 22.445 1.00 79.00 112 AL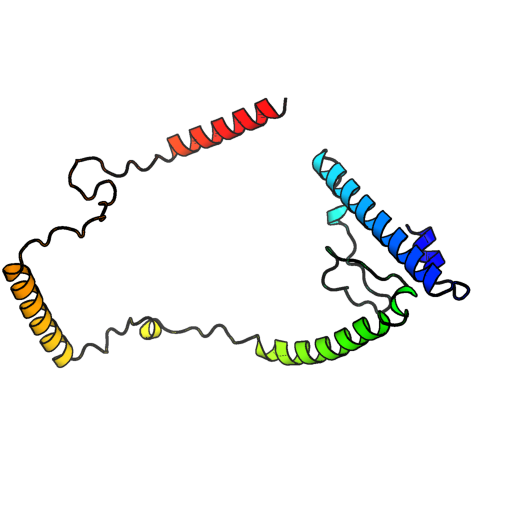A A N 1
ATOM 899 C CA . ALA A 1 112 ? -33.930 6.368 22.897 1.00 79.00 112 ALA A CA 1
ATOM 900 C C . ALA A 1 112 ? -33.345 4.967 22.637 1.00 79.00 112 ALA A C 1
ATOM 902 O O . ALA A 1 112 ? -33.475 4.076 23.467 1.00 79.00 112 ALA A O 1
ATOM 903 N N . TYR A 1 113 ? -32.611 4.766 21.537 1.00 81.56 113 TYR A N 1
ATOM 904 C CA . TYR A 1 113 ? -31.972 3.476 21.246 1.00 81.56 113 TYR A CA 1
ATOM 905 C C . TYR A 1 113 ? -30.852 3.115 22.227 1.00 81.56 113 TYR A C 1
ATOM 907 O O . TYR A 1 113 ? -30.559 1.939 22.427 1.00 81.56 113 TYR A O 1
ATOM 915 N N . TYR A 1 114 ? -30.235 4.118 22.854 1.00 82.00 114 TYR A N 1
ATOM 916 C CA . TYR A 1 114 ? -29.238 3.924 23.906 1.00 82.00 114 TYR A CA 1
ATOM 917 C C . TYR A 1 114 ? -29.859 3.937 25.311 1.00 82.00 114 TYR A C 1
ATOM 919 O O . TYR A 1 114 ? -29.126 4.038 26.292 1.00 82.00 114 TYR A O 1
ATOM 927 N N . GLY A 1 115 ? -31.189 3.822 25.412 1.00 75.31 115 GLY A N 1
ATOM 928 C CA . GLY A 1 115 ? -31.908 3.730 26.682 1.00 75.31 115 GLY A CA 1
ATOM 929 C C . GLY A 1 115 ? -32.198 5.073 27.347 1.00 75.31 115 GLY A C 1
ATOM 930 O O . GLY A 1 115 ? -32.536 5.095 28.523 1.00 75.31 115 GLY A O 1
ATOM 931 N N . TYR A 1 116 ? -32.062 6.195 26.631 1.00 74.50 116 TYR A N 1
ATOM 932 C CA . TYR A 1 116 ? -32.496 7.498 27.136 1.00 74.50 116 TYR A CA 1
ATOM 933 C C . TYR A 1 116 ? -33.897 7.824 26.605 1.00 74.50 116 TYR A C 1
ATOM 935 O O . TYR A 1 116 ? -34.034 8.425 25.535 1.00 74.50 116 TYR A O 1
ATOM 943 N N . ALA A 1 117 ? -34.923 7.388 27.340 1.00 75.19 117 ALA A N 1
ATOM 944 C CA . ALA A 1 117 ? -36.336 7.600 27.027 1.00 75.19 117 ALA A CA 1
ATOM 945 C C . ALA A 1 117 ? -37.077 8.186 28.252 1.00 75.19 117 ALA A C 1
ATOM 947 O O . ALA A 1 117 ? -37.704 7.445 29.001 1.00 75.19 117 ALA A O 1
ATOM 948 N N . PRO A 1 118 ? -37.008 9.513 28.474 1.00 69.62 118 PRO A N 1
ATOM 949 C CA . PRO A 1 118 ? -37.589 10.161 29.658 1.00 69.62 118 PRO A CA 1
ATOM 950 C C . PRO A 1 118 ? -39.126 10.092 29.745 1.00 69.62 118 PRO A C 1
ATOM 952 O O . PRO A 1 118 ? -39.679 10.415 30.788 1.00 69.62 118 PRO A O 1
ATOM 955 N N . ASP A 1 119 ? -39.808 9.675 28.674 1.00 70.62 119 ASP A N 1
ATOM 956 C CA . ASP A 1 119 ? -41.272 9.563 28.616 1.00 70.62 119 ASP A CA 1
ATOM 957 C C . ASP A 1 119 ? -41.781 8.116 28.830 1.00 70.62 119 ASP A C 1
ATOM 959 O O . ASP A 1 119 ? -42.985 7.885 28.750 1.00 70.62 119 ASP A O 1
ATOM 963 N N . GLU A 1 120 ? -40.895 7.132 29.057 1.00 69.38 120 GLU A N 1
ATOM 964 C CA . GLU A 1 120 ? -41.261 5.718 29.312 1.00 69.38 120 GLU A CA 1
ATOM 965 C C . GLU A 1 120 ? -41.361 5.367 30.812 1.00 69.38 120 GLU A C 1
ATOM 967 O O . GLU A 1 120 ? -41.705 4.239 31.166 1.00 69.38 120 GLU A O 1
ATOM 972 N N . GLU A 1 121 ? -41.066 6.313 31.707 1.00 67.50 121 GLU A N 1
ATOM 973 C CA . GLU A 1 121 ? -41.172 6.119 33.158 1.00 67.50 121 GLU A CA 1
ATOM 974 C C . GLU A 1 121 ? -42.639 6.227 33.611 1.00 67.50 121 GLU A C 1
ATOM 976 O O . GLU A 1 121 ? -43.108 7.278 34.047 1.00 67.50 121 GLU A O 1
ATOM 981 N N . ASP A 1 122 ? -43.382 5.125 33.494 1.00 79.88 122 ASP A N 1
ATOM 982 C CA . ASP A 1 122 ? -44.747 5.024 34.018 1.00 79.88 122 ASP A CA 1
ATOM 983 C C . ASP A 1 122 ? -44.762 5.073 35.563 1.00 79.88 122 ASP A C 1
ATOM 985 O O . ASP A 1 122 ? -43.895 4.505 36.232 1.00 79.88 122 ASP A O 1
ATOM 989 N N . ASP A 1 123 ? -45.806 5.669 36.157 1.00 81.25 123 ASP A N 1
ATOM 990 C CA . ASP A 1 123 ? -45.976 5.772 37.622 1.00 81.25 123 ASP A CA 1
ATOM 991 C C . ASP A 1 123 ? -45.907 4.405 38.344 1.00 81.25 123 ASP A C 1
ATOM 993 O O . ASP A 1 123 ? -45.520 4.323 39.513 1.00 81.25 123 ASP A O 1
ATOM 997 N N . GLU A 1 124 ? -46.281 3.317 37.661 1.00 86.69 124 GLU A N 1
ATOM 998 C CA . GLU A 1 124 ? -46.179 1.941 38.168 1.00 86.69 124 GLU A CA 1
ATOM 999 C C . GLU A 1 124 ? -44.720 1.459 38.250 1.00 86.69 124 GLU A C 1
ATOM 1001 O O . GLU A 1 124 ? -44.338 0.811 39.229 1.00 86.69 124 GLU A O 1
ATOM 1006 N N . LEU A 1 125 ? -43.889 1.821 37.265 1.00 82.81 125 LEU A N 1
ATOM 1007 C CA . LEU A 1 125 ? -42.469 1.475 37.227 1.00 82.81 125 LEU A CA 1
ATOM 1008 C C . LEU A 1 125 ? -41.717 2.170 38.368 1.00 82.81 125 LEU A C 1
ATOM 1010 O O . LEU A 1 125 ? -40.984 1.510 39.103 1.00 82.81 125 LEU A O 1
ATOM 1014 N N . LEU A 1 126 ? -41.993 3.457 38.598 1.00 85.88 126 LEU A N 1
ATOM 1015 C CA . LEU A 1 126 ? -41.397 4.228 39.695 1.00 85.88 126 LEU A CA 1
ATOM 1016 C C . LEU A 1 126 ? -41.743 3.645 41.075 1.00 85.88 126 LEU A C 1
ATOM 1018 O O . LEU A 1 126 ? -40.890 3.566 41.962 1.00 85.88 126 LEU A O 1
ATOM 1022 N N . GLN A 1 127 ? -42.987 3.198 41.273 1.00 90.69 127 GLN A N 1
ATOM 1023 C CA . GLN A 1 127 ? -43.392 2.546 42.524 1.00 90.69 127 GLN A CA 1
ATOM 1024 C C . GLN A 1 127 ? -42.690 1.200 42.727 1.00 90.69 127 GLN A C 1
ATOM 1026 O O . GLN A 1 127 ? -42.311 0.868 43.854 1.00 90.69 127 GLN A O 1
ATOM 1031 N N . TYR A 1 128 ? -42.513 0.429 41.654 1.00 90.94 128 TYR A N 1
ATOM 1032 C CA . TYR A 1 128 ? -41.791 -0.837 41.697 1.00 90.94 128 TYR A CA 1
ATOM 1033 C C . TYR A 1 128 ? -40.301 -0.635 42.008 1.00 90.94 128 TYR A C 1
ATOM 1035 O O . TYR A 1 128 ? -39.753 -1.331 42.866 1.00 90.94 128 TYR A O 1
ATOM 1043 N N . GLU A 1 129 ? -39.654 0.343 41.372 1.00 89.88 129 GLU A N 1
ATOM 1044 C CA . GLU A 1 129 ? -38.254 0.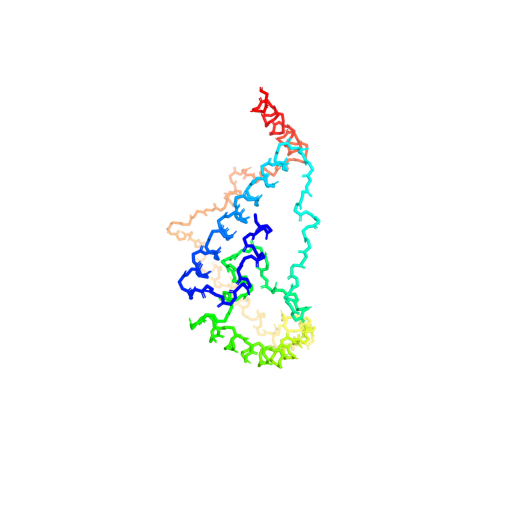692 41.627 1.00 89.88 129 GLU A CA 1
ATOM 1045 C C . GLU A 1 129 ? -38.039 1.146 43.071 1.00 89.88 129 GLU A C 1
ATOM 1047 O O . GLU A 1 129 ? -37.138 0.637 43.736 1.00 89.88 129 GLU A O 1
ATOM 1052 N N . ALA A 1 130 ? -38.922 1.999 43.601 1.00 92.62 130 ALA A N 1
ATOM 1053 C CA . ALA A 1 130 ? -38.861 2.440 44.993 1.00 92.62 130 ALA A CA 1
ATOM 1054 C C . ALA A 1 130 ? -39.007 1.273 45.987 1.00 92.62 130 ALA A C 1
ATOM 1056 O O . ALA A 1 130 ? -38.301 1.216 46.997 1.00 92.62 130 ALA A O 1
ATOM 1057 N N . GLN A 1 131 ? -39.892 0.308 45.704 1.00 94.75 131 GLN A N 1
ATOM 1058 C CA . GLN A 1 131 ? -40.009 -0.908 46.517 1.00 94.75 131 GLN A CA 1
ATOM 1059 C C . GLN A 1 131 ? -38.729 -1.748 46.457 1.00 94.75 131 GLN A C 1
ATOM 1061 O O . GLN A 1 131 ? -38.247 -2.204 47.494 1.00 94.75 131 GLN A O 1
ATOM 1066 N N . LYS A 1 132 ? -38.143 -1.924 45.267 1.00 93.50 132 LYS A N 1
ATOM 1067 C CA . LYS A 1 132 ? -36.886 -2.666 45.109 1.00 93.50 132 LYS A CA 1
ATOM 1068 C C . LYS A 1 132 ? -35.695 -1.976 45.754 1.00 93.50 132 LYS A C 1
ATOM 1070 O O . LYS A 1 132 ? -34.851 -2.664 46.322 1.00 93.50 132 LYS A O 1
ATOM 1075 N N . GLU A 1 133 ? -35.633 -0.652 45.725 1.00 90.69 133 GLU A N 1
ATOM 1076 C CA . GLU A 1 133 ? -34.600 0.111 46.420 1.00 90.69 133 GLU A CA 1
ATOM 1077 C C . GLU A 1 133 ? -34.732 -0.034 47.943 1.00 90.69 133 GLU A C 1
ATOM 1079 O O . GLU A 1 133 ? -33.734 -0.263 48.631 1.00 90.69 133 GLU A O 1
ATOM 1084 N N . ALA A 1 134 ? -35.957 0.002 48.479 1.00 93.00 134 ALA A N 1
ATOM 1085 C CA . ALA A 1 134 ? -36.209 -0.260 49.895 1.00 93.00 134 ALA A CA 1
ATOM 1086 C C . ALA A 1 134 ? -35.774 -1.685 50.292 1.00 93.00 134 ALA A C 1
ATOM 1088 O O . ALA A 1 134 ? -35.014 -1.858 51.242 1.00 93.00 134 ALA A O 1
ATOM 1089 N N . GLU A 1 135 ? -36.159 -2.703 49.516 1.00 92.81 135 GLU A N 1
ATOM 1090 C CA . GLU A 1 135 ? -35.713 -4.086 49.738 1.00 92.81 135 GLU A CA 1
ATOM 1091 C C . GLU A 1 135 ? -34.180 -4.217 49.670 1.00 92.81 135 GLU A C 1
ATOM 1093 O O . GLU A 1 135 ? -33.575 -4.894 50.502 1.00 92.81 135 GLU A O 1
ATOM 1098 N N . ALA A 1 136 ? -33.531 -3.571 48.696 1.00 89.19 136 ALA A N 1
ATOM 1099 C CA . ALA A 1 136 ? -32.082 -3.629 48.517 1.00 89.19 136 ALA A CA 1
ATOM 1100 C C . ALA A 1 136 ? -31.329 -2.910 49.644 1.00 89.19 136 ALA A C 1
ATOM 1102 O O . ALA A 1 136 ? -30.299 -3.405 50.105 1.00 89.19 136 ALA A O 1
ATOM 1103 N N . THR A 1 137 ? -31.837 -1.770 50.116 1.00 86.31 137 THR A N 1
ATOM 1104 C CA . THR A 1 137 ? -31.252 -1.031 51.244 1.00 86.31 137 THR A CA 1
ATOM 1105 C C . THR A 1 137 ? -31.416 -1.789 52.557 1.00 86.31 137 THR A C 1
ATOM 1107 O O . THR A 1 137 ? -30.444 -1.903 53.305 1.00 86.31 137 THR A O 1
ATOM 1110 N N . GLU A 1 138 ? -32.579 -2.396 52.806 1.00 90.00 138 GLU A N 1
ATOM 1111 C CA . GLU A 1 138 ? -32.789 -3.305 53.939 1.00 90.00 138 GLU A CA 1
ATOM 1112 C C . GLU A 1 138 ? -31.885 -4.538 53.849 1.00 90.00 138 GLU A C 1
ATOM 1114 O O . GLU A 1 138 ? -31.251 -4.921 54.835 1.00 90.00 138 GLU A O 1
ATOM 1119 N N . HIS A 1 139 ? -31.769 -5.141 52.663 1.00 87.00 139 HIS A N 1
ATOM 1120 C CA . HIS A 1 139 ? -30.875 -6.269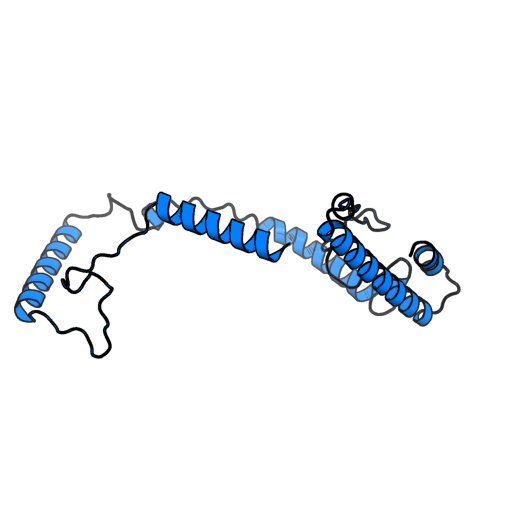 52.438 1.00 87.00 139 HIS A CA 1
ATOM 1121 C C . HIS A 1 139 ? -29.421 -5.878 52.715 1.00 87.00 139 HIS A C 1
ATOM 1123 O O . HIS A 1 139 ? -28.759 -6.573 53.479 1.00 87.00 139 HIS A O 1
ATOM 1129 N N . MET A 1 140 ? -28.934 -4.748 52.185 1.00 82.75 140 MET A N 1
ATOM 1130 C CA . MET A 1 140 ? -27.582 -4.249 52.461 1.00 82.75 140 MET A CA 1
ATOM 1131 C C . MET A 1 140 ? -27.358 -3.964 53.949 1.00 82.75 140 MET A C 1
ATOM 1133 O O . MET A 1 140 ? -26.306 -4.322 54.484 1.00 82.75 140 MET A O 1
ATOM 1137 N N . ALA A 1 141 ? -28.340 -3.366 54.630 1.00 83.44 141 ALA A N 1
ATOM 1138 C CA . ALA A 1 141 ? -28.276 -3.115 56.066 1.00 83.44 141 ALA A CA 1
ATOM 1139 C C . ALA A 1 141 ? -28.182 -4.424 56.872 1.00 83.44 141 ALA A C 1
ATOM 1141 O O . ALA A 1 141 ? -27.413 -4.498 57.830 1.00 83.44 141 ALA A O 1
ATOM 1142 N N . ASN A 1 142 ? -28.904 -5.465 56.447 1.00 84.06 142 ASN A N 1
ATOM 1143 C CA . ASN A 1 142 ? -28.904 -6.781 57.086 1.00 84.06 142 ASN A CA 1
ATOM 1144 C C . ASN A 1 142 ? -27.641 -7.603 56.781 1.00 84.06 142 ASN A C 1
ATOM 1146 O O . ASN A 1 142 ? -27.129 -8.283 57.668 1.00 84.06 142 ASN A O 1
ATOM 1150 N N . THR A 1 143 ? -27.119 -7.556 55.550 1.00 78.69 143 THR A N 1
ATOM 1151 C CA . THR A 1 143 ? -25.902 -8.295 55.167 1.00 78.69 143 THR A CA 1
ATOM 1152 C C . THR A 1 143 ? -24.606 -7.631 55.632 1.00 78.69 143 THR A C 1
ATOM 1154 O O . THR A 1 143 ? -23.568 -8.292 55.642 1.00 78.69 143 THR A O 1
ATOM 1157 N N . GLY A 1 144 ? -24.646 -6.361 56.053 1.00 74.56 144 GLY A N 1
ATOM 1158 C CA . GLY A 1 144 ? -23.469 -5.617 56.505 1.00 74.56 144 GLY A CA 1
ATOM 1159 C C . GLY A 1 144 ? -22.429 -5.386 55.399 1.00 74.56 144 GLY A C 1
ATOM 1160 O O . GLY A 1 144 ? -22.657 -5.677 54.225 1.00 74.56 144 GLY A O 1
ATOM 1161 N N . LYS A 1 145 ? -21.259 -4.844 55.767 1.00 68.06 145 LYS A N 1
ATOM 1162 C CA . LYS A 1 145 ? -20.132 -4.694 54.832 1.00 68.06 145 LYS A CA 1
ATOM 1163 C C . LYS A 1 145 ? -19.567 -6.076 54.507 1.00 68.06 145 LYS A C 1
ATOM 1165 O O . LYS A 1 145 ? -18.922 -6.684 55.357 1.00 68.06 145 LYS A O 1
ATOM 1170 N N . GLN A 1 146 ? -19.802 -6.556 53.290 1.00 69.12 146 GLN A N 1
ATOM 1171 C CA . GLN A 1 146 ? -19.131 -7.751 52.790 1.00 69.12 146 GLN A CA 1
ATOM 1172 C C . GLN A 1 146 ? -17.653 -7.438 52.551 1.00 69.12 146 GLN A C 1
ATOM 1174 O O . GLN A 1 146 ? -17.312 -6.397 51.985 1.00 69.12 146 GLN A O 1
ATOM 1179 N N . GLU A 1 147 ? -16.778 -8.325 53.015 1.00 74.75 147 GLU A N 1
ATOM 1180 C CA . GLU A 1 147 ? -15.356 -8.236 52.704 1.00 74.75 147 GLU A CA 1
ATOM 1181 C C . GLU A 1 147 ? -15.139 -8.484 51.212 1.00 74.75 147 GLU A C 1
ATOM 1183 O O . GLU A 1 147 ? -15.861 -9.259 50.575 1.00 74.75 147 GLU A O 1
ATOM 1188 N N . ALA A 1 148 ? -14.145 -7.803 50.646 1.00 76.62 148 ALA A N 1
ATOM 1189 C CA . ALA A 1 148 ? -13.803 -7.998 49.252 1.00 76.62 148 ALA A CA 1
ATOM 1190 C C . ALA A 1 148 ? -13.357 -9.458 49.015 1.00 76.62 148 ALA A C 1
ATOM 1192 O O . ALA A 1 148 ? -12.700 -10.046 49.881 1.00 76.62 148 ALA A O 1
ATOM 1193 N N . PRO A 1 149 ? -13.691 -10.062 47.860 1.00 81.62 149 PRO A N 1
ATOM 1194 C CA . PRO A 1 149 ? -13.305 -11.434 47.556 1.00 81.62 149 PRO A CA 1
ATOM 1195 C C . PRO A 1 149 ? -11.786 -11.652 47.668 1.00 81.62 149 PRO A C 1
ATOM 1197 O O . PRO A 1 149 ? -11.009 -10.736 47.382 1.00 81.62 149 PRO A O 1
ATOM 1200 N N . PRO A 1 150 ? -11.326 -12.865 48.022 1.00 80.50 150 PRO A N 1
ATOM 1201 C CA . PRO A 1 150 ? -9.900 -13.168 48.072 1.00 80.50 150 PRO A CA 1
ATOM 1202 C C . PRO A 1 150 ? -9.256 -12.944 46.694 1.00 80.50 150 PRO A C 1
ATOM 1204 O O . PRO A 1 150 ? -9.656 -13.561 45.708 1.00 80.50 150 PRO A O 1
ATOM 1207 N N . GLY A 1 151 ? -8.263 -12.051 46.636 1.00 82.19 151 GLY A N 1
ATOM 1208 C CA . GLY A 1 151 ? -7.614 -11.609 45.393 1.00 82.19 151 GLY A CA 1
ATOM 1209 C C . GLY A 1 151 ? -8.119 -10.270 44.844 1.00 82.19 151 GLY A C 1
ATOM 1210 O O . GLY A 1 151 ? -7.648 -9.838 43.795 1.00 82.19 151 GLY A O 1
ATOM 1211 N N . TRP A 1 152 ? -9.054 -9.605 45.527 1.00 82.31 152 TRP A N 1
ATOM 1212 C CA . TRP A 1 152 ? -9.423 -8.230 45.214 1.00 82.31 152 TRP A CA 1
ATOM 1213 C C . TRP A 1 152 ? -8.340 -7.260 45.692 1.00 82.31 152 TRP A C 1
ATOM 1215 O O . TRP A 1 152 ? -8.068 -7.159 46.889 1.00 82.31 152 TRP A O 1
ATOM 1225 N N . GLU A 1 153 ? -7.741 -6.532 44.754 1.00 77.75 153 GLU A N 1
ATOM 1226 C CA . GLU A 1 153 ? -6.842 -5.418 45.046 1.00 77.75 153 GLU A CA 1
ATOM 1227 C C . GLU A 1 153 ? -7.618 -4.106 44.864 1.00 77.75 153 GLU A C 1
ATOM 1229 O O . GLU A 1 153 ? -8.174 -3.878 43.784 1.00 77.75 153 GLU A O 1
ATOM 1234 N N . PRO A 1 154 ? -7.703 -3.243 45.895 1.00 75.19 154 PRO A N 1
ATOM 1235 C CA . PRO A 1 154 ? -8.335 -1.942 45.741 1.00 75.19 154 PRO A CA 1
ATOM 1236 C C . PRO A 1 154 ? -7.548 -1.104 44.733 1.00 75.19 154 PRO A C 1
ATOM 1238 O O . PRO A 1 154 ? -6.318 -1.177 44.655 1.00 75.19 154 PRO A O 1
ATOM 1241 N N . LEU A 1 155 ? -8.256 -0.275 43.966 1.00 73.12 155 LEU A N 1
ATOM 1242 C CA . LEU A 1 155 ? -7.588 0.702 43.117 1.00 73.12 155 LEU A CA 1
ATOM 1243 C C . LEU A 1 155 ? -6.779 1.665 44.006 1.00 73.12 155 LEU A C 1
ATOM 1245 O O . LEU A 1 155 ? -7.240 2.025 45.094 1.00 73.12 155 LEU A O 1
ATOM 1249 N N . PRO A 1 156 ? -5.592 2.120 43.563 1.00 70.12 156 PRO A N 1
ATOM 1250 C CA . PRO A 1 156 ? -4.823 3.109 44.310 1.00 70.12 156 PRO A CA 1
ATOM 1251 C C . PRO A 1 156 ? -5.701 4.323 44.651 1.00 70.12 156 PRO A C 1
ATOM 1253 O O . PRO A 1 156 ? -6.351 4.872 43.764 1.00 70.12 156 PRO A O 1
ATOM 1256 N N . GLY A 1 157 ? -5.758 4.716 45.925 1.00 68.50 157 GLY A N 1
ATOM 1257 C CA . GLY A 1 157 ? -6.573 5.839 46.414 1.00 68.50 157 GLY A CA 1
ATOM 1258 C C . GLY A 1 157 ? -7.999 5.509 46.871 1.00 68.50 157 GLY A C 1
ATOM 1259 O O . GLY A 1 157 ? -8.629 6.368 47.483 1.00 68.50 157 GLY A O 1
ATOM 1260 N N . ASP A 1 1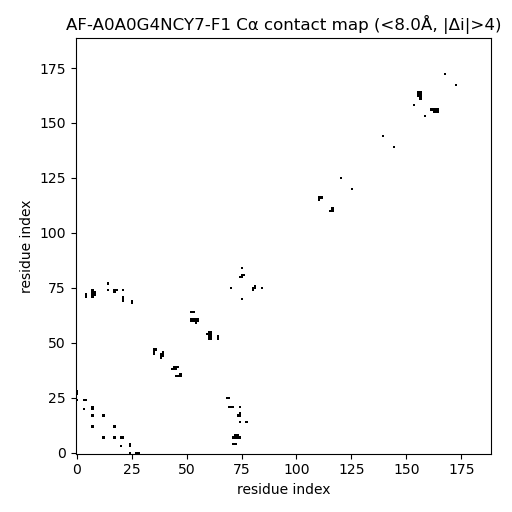58 ? -8.487 4.287 46.652 1.00 66.38 158 ASP A N 1
ATOM 1261 C CA . ASP A 1 158 ? -9.824 3.837 47.082 1.00 66.38 158 ASP A CA 1
ATOM 1262 C C . ASP A 1 158 ? -9.841 3.333 48.543 1.00 66.38 158 ASP A C 1
ATOM 1264 O O . ASP A 1 158 ? -10.845 3.397 49.248 1.00 66.38 158 ASP A O 1
ATOM 1268 N N . SER A 1 159 ? -8.688 2.890 49.052 1.00 63.72 159 SER A N 1
ATOM 1269 C CA . SER A 1 159 ? -8.521 2.292 50.386 1.00 63.72 159 SER A CA 1
ATOM 1270 C C . SER A 1 159 ? -8.486 3.289 51.555 1.00 63.72 159 SER A C 1
ATOM 1272 O O . SER A 1 159 ? -8.361 2.879 52.706 1.00 63.72 159 SER A O 1
ATOM 1274 N N . GLY A 1 160 ? -8.596 4.598 51.302 1.00 61.56 160 GLY A N 1
ATOM 1275 C CA . GLY A 1 160 ? -8.532 5.616 52.360 1.00 61.56 160 GLY A CA 1
ATOM 1276 C C . GLY A 1 160 ? -7.134 5.821 52.966 1.00 61.56 160 GLY A C 1
ATOM 1277 O O . GLY A 1 160 ? -6.994 6.590 53.913 1.00 61.56 160 GLY A O 1
ATOM 1278 N N . ASP A 1 161 ? -6.090 5.221 52.381 1.00 66.62 161 ASP A N 1
ATOM 1279 C CA . ASP A 1 161 ? -4.680 5.359 52.795 1.00 66.62 161 ASP A CA 1
ATOM 1280 C C . ASP A 1 161 ? -4.089 6.764 52.531 1.00 66.62 161 ASP A C 1
ATOM 1282 O O . ASP A 1 161 ? -2.898 7.006 52.725 1.00 66.62 161 ASP A O 1
ATOM 1286 N N . GLY A 1 162 ? -4.899 7.710 52.041 1.00 66.00 162 GLY A N 1
ATOM 1287 C CA . GLY A 1 162 ? -4.499 9.093 51.757 1.00 66.00 162 GLY A CA 1
ATOM 1288 C C . GLY A 1 162 ? -3.622 9.276 50.510 1.00 66.00 162 GLY A C 1
ATOM 1289 O O . GLY A 1 162 ? -3.325 10.411 50.138 1.00 66.00 162 GLY A O 1
ATOM 1290 N N . GLN A 1 163 ? -3.232 8.196 49.830 1.00 67.12 163 GLN A N 1
ATOM 1291 C CA . GLN A 1 163 ? -2.525 8.250 48.547 1.00 67.12 163 GLN A CA 1
ATOM 1292 C C . GLN A 1 163 ? -3.512 8.418 47.392 1.00 67.12 163 GLN A C 1
ATOM 1294 O O . GLN A 1 163 ? -3.990 7.454 46.802 1.00 67.12 163 GLN A O 1
ATOM 1299 N N . VAL A 1 164 ? -3.822 9.672 47.073 1.00 67.06 164 VAL A N 1
ATOM 1300 C CA . VAL A 1 164 ? -4.605 10.039 45.886 1.00 67.06 164 VAL A CA 1
ATOM 1301 C C . VAL A 1 164 ? -3.777 9.779 44.624 1.00 67.06 164 VAL A C 1
ATOM 1303 O O . VAL A 1 164 ? -2.547 9.860 44.652 1.00 67.06 164 VAL A O 1
ATOM 1306 N N . TRP A 1 165 ? -4.441 9.513 43.498 1.00 71.69 165 TRP A N 1
ATOM 1307 C CA . TRP A 1 165 ? -3.795 9.554 42.186 1.00 71.69 165 TRP A CA 1
ATOM 1308 C C . TRP A 1 165 ? -3.146 10.924 41.973 1.00 71.69 165 TRP A C 1
ATOM 1310 O O . TRP A 1 165 ? -3.831 11.925 41.759 1.00 71.69 165 TRP A O 1
ATOM 1320 N N . VAL A 1 166 ? -1.815 10.969 42.017 1.00 76.94 166 VAL A N 1
ATOM 1321 C CA . VAL A 1 166 ? -1.056 12.164 41.651 1.00 76.94 166 VAL A CA 1
ATOM 1322 C C . VAL A 1 166 ? -0.984 12.201 40.130 1.00 76.94 166 VAL A C 1
ATOM 1324 O O . VAL A 1 166 ? -0.143 11.551 39.510 1.00 76.94 166 VAL A O 1
ATOM 1327 N N . LEU A 1 167 ? -1.932 12.908 39.519 1.00 81.06 167 LEU A N 1
ATOM 1328 C CA . LEU A 1 167 ? -1.910 13.186 38.087 1.00 81.06 167 LEU A CA 1
ATOM 1329 C C . LEU A 1 167 ? -0.784 14.196 37.802 1.00 81.06 167 LEU A C 1
ATOM 1331 O O . LEU A 1 167 ? -0.769 15.250 38.443 1.00 81.06 167 LEU A O 1
ATOM 1335 N N . PRO A 1 168 ? 0.134 13.911 36.860 1.00 88.50 168 PRO A N 1
ATOM 1336 C CA . PRO A 1 168 ? 1.187 14.849 36.494 1.00 88.50 168 PRO A CA 1
ATOM 1337 C C . PRO A 1 168 ? 0.615 16.181 36.012 1.00 88.50 168 PRO A C 1
ATOM 1339 O O . PRO A 1 168 ? -0.396 16.220 35.299 1.00 88.50 168 PRO A O 1
ATOM 1342 N N . THR A 1 169 ? 1.282 17.274 36.364 1.00 91.19 169 THR A N 1
ATOM 1343 C CA . THR A 1 169 ? 0.904 18.602 35.870 1.00 91.19 169 THR A CA 1
ATOM 1344 C C . THR A 1 169 ? 1.315 18.782 34.406 1.00 91.19 169 THR A C 1
ATOM 1346 O O . THR A 1 169 ? 2.177 18.077 33.878 1.00 91.19 169 THR A O 1
ATOM 1349 N N . LEU A 1 170 ? 0.701 19.751 33.718 1.00 91.69 170 LEU A N 1
ATOM 1350 C CA . LEU A 1 170 ? 1.056 20.076 32.331 1.00 91.69 170 LEU A CA 1
ATOM 1351 C C . LEU A 1 170 ? 2.552 20.412 32.192 1.00 91.69 170 LEU A C 1
ATOM 1353 O O . LEU A 1 170 ? 3.178 20.015 31.212 1.00 91.69 170 LEU A O 1
ATOM 1357 N N . GLU A 1 171 ? 3.107 21.127 33.171 1.00 93.38 171 GLU A N 1
ATOM 1358 C CA . GLU A 1 171 ? 4.505 21.565 33.189 1.00 93.38 171 GLU A CA 1
ATOM 1359 C C . GLU A 1 171 ? 5.460 20.371 33.314 1.00 93.38 171 GLU A C 1
ATOM 1361 O O . GLU A 1 171 ? 6.380 20.236 32.509 1.00 93.38 171 GLU A O 1
ATOM 1366 N N . GLU A 1 172 ? 5.175 19.436 34.225 1.00 94.12 172 GLU A N 1
ATOM 1367 C CA . GLU A 1 172 ? 5.951 18.197 34.392 1.00 94.12 172 GLU A CA 1
ATOM 1368 C C . GLU A 1 172 ? 5.963 17.353 33.110 1.00 94.12 172 GLU A C 1
ATOM 1370 O O . GLU A 1 172 ? 7.002 16.838 32.690 1.00 94.12 172 GLU A O 1
ATOM 1375 N N . VAL A 1 173 ? 4.811 17.248 32.439 1.00 93.56 173 VAL A N 1
ATOM 1376 C CA . VAL A 1 173 ? 4.708 16.545 31.153 1.00 93.56 173 VAL A CA 1
ATOM 1377 C C . VAL A 1 173 ? 5.521 17.264 30.074 1.00 93.56 173 VAL A C 1
ATOM 1379 O O . VAL A 1 173 ? 6.187 16.623 29.260 1.00 93.56 173 VAL A O 1
ATOM 1382 N N . GLN A 1 174 ? 5.494 18.597 30.044 1.00 92.88 174 GLN A N 1
ATOM 1383 C CA . GLN A 1 174 ? 6.267 19.380 29.080 1.00 92.88 174 GLN A CA 1
ATOM 1384 C C . GLN A 1 174 ? 7.776 19.219 29.282 1.00 92.88 174 GLN A C 1
ATOM 1386 O O . GLN A 1 174 ? 8.497 19.030 28.297 1.00 92.88 174 GLN A O 1
ATOM 1391 N N . GLU A 1 175 ? 8.255 19.246 30.525 1.00 95.62 175 GLU A N 1
ATOM 1392 C CA . GLU A 1 175 ? 9.666 19.020 30.846 1.00 95.62 175 GLU A CA 1
ATOM 1393 C C . GLU A 1 175 ? 10.121 17.618 30.427 1.00 95.62 175 GLU A C 1
ATOM 1395 O O . GLU A 1 175 ? 11.133 17.483 29.732 1.00 95.62 175 GLU A O 1
ATOM 1400 N N . GLU A 1 176 ? 9.328 16.581 30.719 1.00 95.56 176 GLU A N 1
ATOM 1401 C CA . GLU A 1 176 ? 9.636 15.199 30.324 1.00 95.56 176 GLU A CA 1
ATOM 1402 C C . GLU A 1 176 ? 9.720 15.042 28.795 1.00 95.56 176 GLU A C 1
ATOM 1404 O O . GLU A 1 176 ? 10.614 14.370 28.265 1.00 95.56 176 GLU A O 1
ATOM 1409 N N . LEU A 1 177 ? 8.838 15.723 28.056 1.00 93.88 177 LEU A N 1
ATOM 1410 C CA . LEU A 1 177 ? 8.854 15.745 26.593 1.00 93.88 177 LEU A CA 1
ATOM 1411 C C . LEU A 1 177 ? 10.078 16.477 26.027 1.00 93.88 177 LEU A C 1
ATOM 1413 O O . LEU A 1 177 ? 10.664 16.020 25.035 1.00 93.88 177 LEU A O 1
ATOM 1417 N N . ILE A 1 178 ? 10.481 17.593 26.639 1.00 95.50 178 ILE A N 1
ATOM 1418 C CA . ILE A 1 178 ? 11.686 18.337 26.253 1.00 95.50 178 ILE A CA 1
ATOM 1419 C C . ILE A 1 178 ? 12.929 17.485 26.514 1.00 95.50 178 ILE A C 1
ATOM 1421 O O . ILE A 1 178 ? 13.783 17.374 25.631 1.00 95.50 178 ILE A O 1
ATOM 1425 N N . ASP A 1 179 ? 13.016 16.825 27.664 1.00 94.81 179 ASP A N 1
ATOM 1426 C CA . ASP A 1 179 ? 14.161 15.990 28.020 1.00 94.81 179 ASP A CA 1
ATOM 1427 C C . ASP A 1 179 ? 14.254 14.730 27.160 1.00 94.81 179 ASP A C 1
ATOM 1429 O O . ASP A 1 179 ? 15.345 14.377 26.698 1.00 94.81 179 ASP A O 1
ATOM 1433 N N . ARG A 1 180 ? 13.122 14.101 26.818 1.00 92.81 180 ARG A N 1
ATOM 1434 C CA . ARG A 1 180 ? 13.088 13.046 25.790 1.00 92.81 180 ARG A CA 1
ATOM 1435 C C . ARG A 1 180 ? 13.612 13.545 24.451 1.00 92.81 180 ARG A C 1
ATOM 1437 O O . ARG A 1 180 ? 14.333 12.818 23.766 1.00 92.81 180 ARG A O 1
ATOM 1444 N N . ARG A 1 181 ? 13.257 14.770 24.056 1.00 91.31 181 ARG A N 1
ATOM 1445 C CA . ARG A 1 181 ? 13.729 15.360 22.800 1.00 91.31 181 ARG A CA 1
ATOM 1446 C C . ARG A 1 181 ? 15.222 15.684 22.847 1.00 91.31 181 ARG A C 1
ATOM 1448 O O . ARG A 1 181 ? 15.909 15.393 21.873 1.00 91.31 181 ARG A O 1
ATOM 1455 N N . ARG A 1 182 ? 15.732 16.216 23.962 1.00 94.00 182 ARG A N 1
ATOM 1456 C CA . ARG A 1 182 ? 17.167 16.468 24.181 1.00 94.00 182 ARG A CA 1
ATOM 1457 C C . ARG A 1 182 ? 17.979 15.176 24.119 1.00 94.00 182 ARG A C 1
ATOM 1459 O O . ARG A 1 182 ? 18.955 15.133 23.381 1.00 94.00 182 ARG A O 1
ATOM 1466 N N . LYS A 1 183 ? 17.540 14.113 24.806 1.00 94.25 183 LYS A N 1
ATOM 1467 C CA . LYS A 1 183 ? 18.190 12.789 24.759 1.00 94.25 183 LYS A CA 1
ATOM 1468 C C . LYS A 1 183 ? 18.258 12.238 23.336 1.00 94.25 183 LYS A C 1
ATOM 1470 O O . LYS A 1 183 ? 19.331 11.876 22.879 1.00 94.25 183 LYS A O 1
ATOM 1475 N N . ARG A 1 184 ? 17.147 12.289 22.591 1.00 88.94 184 ARG A N 1
ATOM 1476 C CA . ARG A 1 184 ? 17.123 11.857 21.181 1.00 88.94 184 ARG A CA 1
ATOM 1477 C C . ARG A 1 184 ? 18.068 12.651 20.281 1.00 88.94 184 ARG A C 1
ATOM 1479 O O . ARG A 1 184 ? 18.588 12.081 19.334 1.00 88.94 184 ARG A O 1
ATOM 1486 N N . LEU A 1 185 ? 18.242 13.950 20.527 1.00 88.44 185 LEU A N 1
ATOM 1487 C CA . LEU A 1 185 ? 19.175 14.779 19.759 1.00 88.44 185 LEU A CA 1
ATOM 1488 C C . LEU A 1 185 ? 20.635 14.469 20.106 1.00 88.44 185 LEU A C 1
ATOM 1490 O O . LEU A 1 185 ? 21.472 14.488 19.213 1.00 88.44 185 LEU A O 1
ATOM 1494 N N . LEU A 1 186 ? 20.932 14.166 21.373 1.00 86.81 186 LEU A N 1
ATOM 1495 C CA . LEU A 1 186 ? 22.264 13.732 21.803 1.00 86.81 186 LEU A CA 1
ATOM 1496 C C . LEU A 1 186 ? 22.632 12.356 21.240 1.00 86.81 186 LEU A C 1
ATOM 1498 O O . LEU A 1 186 ? 23.755 12.185 20.796 1.00 86.81 186 LEU A O 1
ATOM 1502 N N . ASP A 1 187 ? 21.685 11.418 21.181 1.00 85.62 187 ASP A N 1
ATOM 1503 C CA . ASP A 1 187 ? 21.898 10.099 20.561 1.00 85.62 187 ASP A CA 1
ATOM 1504 C C . ASP A 1 187 ? 22.109 10.173 19.031 1.00 85.62 187 ASP A C 1
ATOM 1506 O O . ASP A 1 187 ? 22.517 9.193 18.411 1.00 85.62 187 ASP A O 1
ATOM 1510 N N . GLN A 1 188 ? 21.777 11.307 18.400 1.00 78.00 188 GLN A N 1
ATOM 1511 C CA . GLN A 1 188 ? 21.935 11.542 16.957 1.00 78.00 188 GLN A CA 1
ATOM 1512 C C . GLN A 1 188 ? 23.243 12.266 16.583 1.00 78.00 188 GLN A C 1
ATOM 1514 O O . GLN A 1 188 ? 23.505 12.421 15.388 1.00 78.00 188 GLN A O 1
ATOM 1519 N N . LEU A 1 189 ? 24.023 12.718 17.572 1.00 62.75 189 LEU A N 1
ATOM 1520 C CA . LEU A 1 189 ? 25.351 13.332 17.423 1.00 62.75 189 LEU A CA 1
ATOM 1521 C C . LEU A 1 189 ? 26.454 12.271 17.508 1.00 62.75 189 LEU A C 1
ATOM 1523 O O . LEU A 1 189 ? 27.423 12.403 16.727 1.00 62.75 189 LEU A O 1
#

Solvent-accessible surface area (backbone atoms only — not comparable to full-atom values): 11696 Å² total; per-residue (Å²): 102,70,72,59,60,62,56,40,62,50,82,86,60,51,73,65,58,34,49,52,53,34,53,53,44,46,52,52,53,50,51,50,51,53,50,41,52,48,36,38,74,73,72,44,75,65,63,72,82,73,57,70,78,61,50,44,100,84,68,45,72,52,84,71,84,85,75,74,92,64,68,54,70,51,39,42,69,34,88,67,49,34,55,52,55,51,52,49,53,56,50,53,53,53,49,56,62,49,52,68,62,68,66,60,72,83,74,85,73,57,62,52,81,78,70,55,52,92,86,71,75,46,77,68,55,55,54,51,51,53,51,50,50,51,53,49,53,51,47,48,66,73,66,50,89,72,77,76,60,96,88,68,74,75,59,8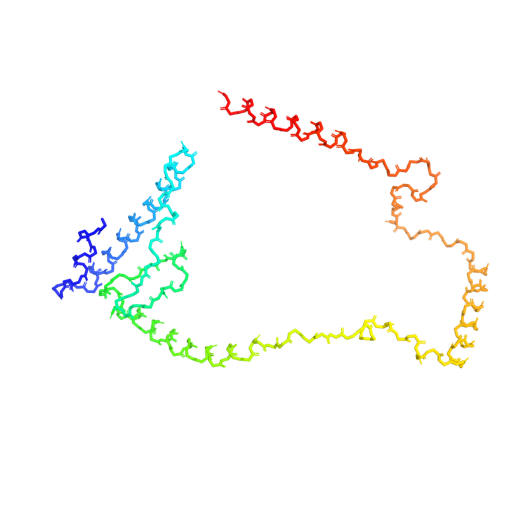6,47,72,77,70,79,78,50,63,80,82,73,81,50,74,64,59,53,49,52,54,52,51,52,53,51,51,52,57,53,60,77,71,109

Radius of gyration: 33.46 Å; Cα contacts (8 Å, |Δi|>4): 71; chains: 1; bounding box: 72×41×87 Å

Foldseek 3Di:
DVVLLVVLQDPPDDLVVNVVSLVVVQVVVVVVVVVLVVCVVVVHDRPVVPPPQDADPVRHRDPPVPDDRDRGHCSCVRPPNVVVVVVCVVVVVVVVVVVVVVPPPPPPDDVVVVVPDPPPDDPVNVVVVVVVVVVVVVVCVVVDDDDDPVPDDDDQPPVVPPRDPPDDDPVRVVVVVVVVVVVVVVVVD

Secondary structure (DSSP, 8-state):
-HHHHHHTT-TTS-HHHHHHHHHHHHHHHHHHHHHHHHHHHTT---TTTT----B-TTS-B-TTTTSS----GGGGSSTTHHHHHHHHHHHHHHHHHHHHHH--------GGGGT--TT---HHHHHHHHHHHHHHHHHHHHH--PPPPTTPPPPTTTSSSS----PPPHHHHHHHHHHHHHHHHHTT-

Sequence (189 aa):
ISRKVSRIHETSLSDYQVRDLNDEINKLMREKYMWEVQIRNLGGPNYMRGGTKMYDEAGREIPGGGKGYRYFGRAKELPGVKELFEAARSLGNEDKAAKGREQRPRVYVDAAYYGYAPDEEDDELLQYEAQKEAEATEHMANTGKQEAPPGWEPLPGDSGDGQVWVLPTLEEVQEELIDRRRKRLLDQL

InterPro domains:
  IPR009360 Pre-mRNA-splicing factor Isy1 [PF06246] (1-188)
  IPR009360 Pre-mRNA-splicing factor Isy1 [PTHR13021] (1-188)
  IPR029012 Helix hairpin bin domain superfamily [G3DSA:1.10.287.660] (1-43)
  IPR037200 Pre-mRNA-splicing factor Isy1 superfamily [SSF140102] (1-49)

pLDDT: mean 79.13, std 14.41, range [44.59, 95.62]

Organism: Verticillium longisporum (NCBI:txid100787)